Protein AF-A0A2P5KDI6-F1 (afdb_monomer)

Nearest PDB structures (foldseek):
  3jbk-assembly1_M  TM=5.017E-01  e=1.021E-01  Homo sapiens
  3jbi-assembly1_V  TM=5.327E-01  e=4.000E-01  Gallus gallus
  5l0d-assembly2_D  TM=4.634E-01  e=2.017E+00  Homo sapiens
  1qkr-assembly1_A  TM=4.163E-01  e=2.732E+00  Gallus gallus
  8to0-assembly1_GY  TM=3.160E-01  e=5.545E+00  Mus musculus

Solvent-accessible surface area (backbone atoms only — not comparable to full-atom values): 10548 Å² total; per-residue (Å²): 140,80,90,84,81,90,80,84,84,80,81,80,83,80,82,74,82,83,72,64,62,64,59,55,54,44,52,70,42,13,35,62,53,52,50,53,52,48,53,54,53,47,49,51,40,50,59,49,48,79,68,49,58,87,91,39,47,67,61,48,46,51,38,52,52,52,41,46,53,52,50,53,52,50,54,49,47,36,65,73,49,48,46,59,50,43,60,74,67,44,66,69,69,58,34,4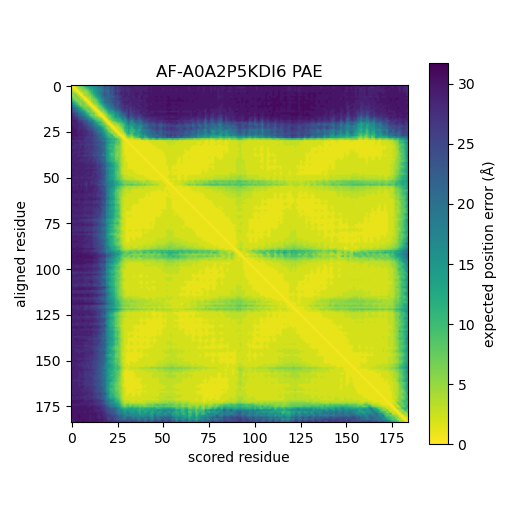9,52,50,59,48,48,55,53,50,48,52,53,48,52,53,45,43,53,55,50,76,72,55,50,67,90,45,94,57,42,70,58,47,52,49,52,40,48,54,53,50,51,51,52,53,49,49,37,67,71,45,41,51,55,46,43,61,73,61,63,58,66,38,51,64,47,9,52,54,46,54,53,50,50,53,56,48,52,56,48,55,56,48,59,54,65,76,72,110

Sequence (184 aa):
MTTTATHQKSTRSSTMPSHDVGAAHAAEQDAIALLEADHRAVQRLFDTFDKTSDDDPDAKATLVTRACDELAMHTIIEEEILYPAAHRALSGQPQKEVDQAYVEHFLVKTLMEKLRGSRPGDDGFDAAFKVLAENVQHHVSEEESVLFPALRKAGVDLAELGARIAQRKAQLQAKVSKDVGDRT

Radius of gyration: 24.87 Å; Cα contacts (8 Å, |Δi|>4): 125; chains: 1; bounding box: 74×76×50 Å

pLDDT: mean 86.52, std 20.21, range [37.41, 98.75]

Organism: NCBI:txid417203

Foldseek 3Di:
DDDDDDDDDDDDDDDDDPDCPPVVVLVCLFQVVVLVVLLVVLLVLLVVLVVDDLVCQVSNLVSLVVSLLSLVLSLCLCVVFVLVLLCVQDDDPLNVLSVVLVVLSVVLNVLSVVLVVDGRVPPCNVVSSVVSSVSSVVNVCCCVPRNVVSCVVSVPPRSVSSVVSVVSSVVSVVVVVVVVVVVD

InterPro domains:
  IPR012312 Hemerythrin-like [PF01814] (31-151)

Secondary structure (DSSP, 8-state):
--------------------HHHHHHHHTSHHHHHHHHHHHHHHHHHHHTTS-TT-HHHHHHHHHHHHHHHHHHHHHIIIIIHHHHHHH--SHHHHHHHHHHHHHHHHHHHHHHHHT--TTSTTHHHHHHHHHHHHHHHHHHIIIIIHHHHHHTT--HHHHHHHHHHHHHHHHHHHHHHHHT--

Mean predicted aligned error: 9.19 Å

Structure (mmCIF, N/CA/C/O backbone):
data_AF-A0A2P5KDI6-F1
#
_entry.id   AF-A0A2P5KDI6-F1
#
loop_
_atom_site.group_PDB
_atom_site.id
_atom_site.type_symbol
_atom_site.label_atom_id
_atom_site.label_alt_id
_atom_site.label_comp_id
_atom_site.label_asym_id
_atom_site.label_entity_id
_atom_site.label_seq_id
_atom_site.pdbx_PDB_ins_code
_atom_site.Cartn_x
_atom_site.Cartn_y
_atom_site.Cartn_z
_atom_site.occupancy
_atom_site.B_iso_or_equiv
_atom_site.auth_seq_id
_atom_site.auth_comp_id
_atom_site.auth_asym_id
_atom_site.auth_atom_id
_atom_site.pdbx_PDB_model_num
ATOM 1 N N . MET A 1 1 ? -54.412 -66.263 25.798 1.00 45.25 1 MET A N 1
ATOM 2 C CA . MET A 1 1 ? -53.450 -66.280 24.674 1.00 45.25 1 MET A CA 1
ATOM 3 C C . MET A 1 1 ? -54.085 -65.401 23.605 1.00 45.25 1 MET A C 1
ATOM 5 O O . MET A 1 1 ? -55.205 -65.698 23.242 1.00 45.25 1 MET A O 1
ATOM 9 N N . THR A 1 2 ? -53.583 -64.244 23.191 1.00 38.59 2 THR A N 1
ATOM 10 C CA . THR A 1 2 ? -52.199 -63.778 23.103 1.00 38.59 2 THR A CA 1
ATOM 11 C C . THR A 1 2 ? -52.240 -62.248 23.007 1.00 38.59 2 THR A C 1
ATOM 13 O O . THR A 1 2 ? -53.072 -61.687 22.302 1.00 38.59 2 THR A O 1
ATOM 16 N N . THR A 1 3 ? -51.359 -61.588 23.749 1.00 39.69 3 THR A N 1
ATOM 17 C CA . THR A 1 3 ? -51.052 -60.156 23.699 1.00 39.69 3 THR A CA 1
ATOM 18 C C . THR A 1 3 ? -50.507 -59.777 22.321 1.00 39.69 3 THR A C 1
ATOM 20 O O . THR A 1 3 ? -49.652 -60.495 21.803 1.00 39.69 3 THR A O 1
ATOM 23 N N . THR A 1 4 ? -50.890 -58.638 21.736 1.00 39.75 4 THR A N 1
ATOM 24 C CA . THR A 1 4 ? -50.024 -57.979 20.740 1.00 39.75 4 THR A CA 1
ATOM 25 C C . THR A 1 4 ? -50.164 -56.465 20.818 1.00 39.75 4 THR A C 1
ATOM 27 O O . THR A 1 4 ? -51.260 -55.915 20.869 1.00 39.75 4 THR A O 1
ATOM 30 N N . ALA A 1 5 ? -49.003 -55.830 20.927 1.00 42.69 5 ALA A N 1
ATOM 31 C CA . ALA A 1 5 ? -48.783 -54.468 21.357 1.00 42.69 5 ALA A CA 1
ATOM 32 C C . ALA A 1 5 ? -48.878 -53.450 20.215 1.00 42.69 5 ALA A C 1
ATOM 34 O O . ALA A 1 5 ? -48.422 -53.682 19.096 1.00 42.69 5 ALA A O 1
ATOM 35 N N . THR A 1 6 ? -49.386 -52.277 20.576 1.00 41.22 6 THR A N 1
ATOM 36 C CA . THR A 1 6 ? -49.261 -50.994 19.884 1.00 41.22 6 THR A CA 1
ATOM 37 C C . THR A 1 6 ? -47.800 -50.681 19.543 1.00 41.22 6 THR A C 1
ATOM 39 O O . THR A 1 6 ? -46.933 -50.751 20.412 1.00 41.22 6 THR A O 1
ATOM 42 N N . HIS A 1 7 ? -47.522 -50.277 18.302 1.00 40.91 7 HIS A N 1
ATOM 43 C CA . HIS A 1 7 ? -46.280 -49.596 17.925 1.00 40.91 7 HIS A CA 1
ATOM 44 C C . HIS A 1 7 ? -46.621 -48.263 17.260 1.00 40.91 7 HIS A C 1
ATOM 46 O O . HIS A 1 7 ? -47.075 -48.206 16.119 1.00 40.91 7 HIS A O 1
ATOM 52 N N . GLN A 1 8 ? -46.400 -47.183 18.005 1.00 43.28 8 GLN A N 1
ATOM 53 C CA . GLN A 1 8 ? -46.454 -45.809 17.526 1.00 43.28 8 GLN A CA 1
ATOM 54 C C . GLN A 1 8 ? -45.066 -45.456 16.976 1.00 43.28 8 GLN A C 1
ATOM 56 O O . GLN A 1 8 ? -44.079 -45.436 17.711 1.00 43.28 8 GLN A O 1
ATOM 61 N N . LYS A 1 9 ? -44.966 -45.232 15.663 1.00 37.41 9 LYS A N 1
ATOM 62 C CA . LYS A 1 9 ? -43.708 -44.868 15.004 1.00 37.41 9 LYS A CA 1
ATOM 63 C C . LYS A 1 9 ? -43.491 -43.360 15.166 1.00 37.41 9 LYS A C 1
ATOM 65 O O . LYS A 1 9 ? -44.120 -42.561 14.483 1.00 37.41 9 LYS A O 1
ATOM 70 N N . SER A 1 10 ? -42.630 -42.992 16.111 1.00 37.94 10 SER A N 1
ATOM 71 C CA . SER A 1 10 ? -42.174 -41.619 16.341 1.00 37.94 10 SER A CA 1
ATOM 72 C C . SER A 1 10 ? -41.248 -41.180 15.203 1.00 37.94 10 SER A C 1
ATOM 74 O O . SER A 1 10 ? -40.180 -41.758 14.995 1.00 37.94 10 SER A O 1
ATOM 76 N N . THR A 1 11 ? -41.668 -40.179 14.432 1.00 39.97 11 THR A N 1
ATOM 77 C CA . THR A 1 11 ? -40.837 -39.510 13.428 1.00 39.97 11 THR A CA 1
ATOM 78 C C . THR A 1 11 ? -39.953 -38.481 14.129 1.00 39.97 11 THR A C 1
ATOM 80 O O . THR A 1 11 ? -40.435 -37.439 14.572 1.00 39.97 11 THR A O 1
ATOM 83 N N . ARG A 1 12 ? -38.652 -38.769 14.241 1.00 42.09 12 ARG A N 1
ATOM 84 C CA . ARG A 1 12 ? -37.648 -37.785 14.665 1.00 42.09 12 ARG A CA 1
ATOM 85 C C . ARG A 1 12 ? -37.435 -36.773 13.539 1.00 42.09 12 ARG A C 1
ATOM 87 O O . ARG A 1 12 ? -36.981 -37.144 12.461 1.00 42.09 12 ARG A O 1
ATOM 94 N N . SER A 1 13 ? -37.766 -35.513 13.809 1.00 40.81 13 SER A N 1
ATOM 95 C CA . SER A 1 13 ? -37.376 -34.374 12.979 1.00 40.81 13 SER A CA 1
ATOM 96 C C . SER A 1 13 ? -35.862 -34.178 13.095 1.00 40.81 13 SER A C 1
ATOM 98 O O . SER A 1 13 ? -35.343 -34.019 14.199 1.00 40.81 13 SER A O 1
ATOM 100 N N . SER A 1 14 ? -35.153 -34.254 11.970 1.00 38.88 14 SER A N 1
ATOM 101 C CA . SER A 1 14 ? -33.723 -33.963 11.877 1.00 38.88 14 SER A CA 1
ATOM 102 C C . SER A 1 14 ? -33.550 -32.471 11.613 1.00 38.88 14 SER A C 1
ATOM 104 O O . SER A 1 14 ? -33.697 -32.021 10.479 1.00 38.88 14 SER A O 1
ATOM 106 N N . THR A 1 15 ? -33.237 -31.708 12.657 1.00 42.91 15 THR A N 1
ATOM 107 C CA . THR A 1 15 ? -32.766 -30.325 12.539 1.00 42.91 15 THR A CA 1
ATOM 108 C C . THR A 1 15 ? -31.380 -30.328 11.890 1.00 42.91 15 THR A C 1
ATOM 110 O O . THR A 1 15 ? -30.430 -30.851 12.468 1.00 42.91 15 THR A O 1
ATOM 113 N N . MET A 1 16 ? -31.267 -29.765 10.686 1.00 51.47 16 MET A N 1
ATOM 114 C CA . MET A 1 16 ? -29.977 -29.403 10.086 1.00 51.47 16 MET A CA 1
ATOM 115 C C . MET A 1 16 ? -29.379 -28.211 10.853 1.00 51.47 16 MET A C 1
ATOM 117 O O . MET A 1 16 ? -30.139 -27.324 11.250 1.00 51.47 16 MET A O 1
ATOM 121 N N . PRO A 1 17 ? -28.052 -28.141 11.059 1.00 45.72 17 PRO A N 1
ATOM 122 C CA . PRO A 1 17 ? -27.431 -26.953 11.617 1.00 45.72 17 PRO A CA 1
ATOM 123 C C . PRO A 1 17 ? -27.464 -25.841 10.563 1.00 45.72 17 PRO A C 1
ATOM 125 O O . PRO A 1 17 ? -26.951 -26.001 9.455 1.00 45.72 17 PRO A O 1
ATOM 128 N N . SER A 1 18 ? -28.080 -24.713 10.908 1.00 46.38 18 SER A N 1
ATOM 129 C CA . SER A 1 18 ? -27.970 -23.474 10.144 1.00 46.38 18 SER A CA 1
ATOM 130 C C . SER A 1 18 ? -26.526 -22.991 10.243 1.00 46.38 18 SER A C 1
ATOM 132 O O . SER A 1 18 ? -26.144 -22.376 11.236 1.00 46.38 18 SER A O 1
ATOM 134 N N . HIS A 1 19 ? -25.703 -23.324 9.250 1.00 45.16 19 HIS A N 1
ATOM 135 C CA . HIS A 1 19 ? -24.399 -22.695 9.116 1.00 45.16 19 HIS A CA 1
ATOM 136 C C . HIS A 1 19 ? -24.601 -21.213 8.813 1.00 45.16 19 HIS A C 1
ATOM 138 O O . HIS A 1 19 ? -25.363 -20.828 7.928 1.00 45.16 19 HIS A O 1
ATOM 144 N N . ASP A 1 20 ? -23.927 -20.414 9.621 1.00 53.53 20 ASP A N 1
ATOM 145 C CA . ASP A 1 20 ? -23.876 -18.967 9.627 1.00 53.53 20 ASP A CA 1
ATOM 146 C C . ASP A 1 20 ? -23.244 -18.423 8.336 1.00 53.53 20 ASP A C 1
ATOM 148 O O . ASP A 1 20 ? -22.064 -18.086 8.272 1.00 53.53 20 ASP A O 1
ATOM 152 N N . VAL A 1 21 ? -24.033 -18.384 7.263 1.00 49.66 21 VAL A N 1
ATOM 153 C CA . VAL A 1 21 ? -23.626 -17.758 5.994 1.00 49.66 21 VAL A CA 1
ATOM 154 C C . VAL A 1 21 ? -23.446 -16.240 6.176 1.00 49.66 21 VAL A C 1
ATOM 156 O O . VAL A 1 21 ? -22.719 -15.608 5.416 1.00 49.66 21 VAL A O 1
ATOM 159 N N . GLY A 1 22 ? -24.070 -15.654 7.207 1.00 43.28 22 GLY A N 1
ATOM 160 C CA . GLY A 1 22 ? -24.012 -14.226 7.517 1.00 43.28 22 GLY A CA 1
ATOM 161 C C . GLY A 1 22 ? -22.655 -13.778 8.058 1.00 43.28 22 GLY A C 1
ATOM 162 O O . GLY A 1 22 ? -22.101 -12.806 7.553 1.00 43.28 22 GLY A O 1
ATOM 163 N N . ALA A 1 23 ? -22.081 -14.495 9.028 1.00 50.28 23 ALA A N 1
ATOM 164 C CA . ALA A 1 23 ? -20.765 -14.149 9.567 1.00 50.28 23 ALA A CA 1
ATOM 165 C C . ALA A 1 23 ? -19.618 -14.459 8.600 1.00 50.28 23 ALA A C 1
ATOM 167 O O . ALA A 1 23 ? -18.635 -13.724 8.583 1.00 50.28 23 ALA A O 1
ATOM 168 N N . ALA A 1 24 ? -19.742 -15.498 7.766 1.00 48.12 24 ALA A N 1
ATOM 169 C CA . ALA A 1 24 ? -18.733 -15.812 6.754 1.00 48.12 24 ALA A CA 1
ATOM 170 C C . ALA A 1 24 ? -18.640 -14.713 5.677 1.00 48.12 24 ALA A C 1
ATOM 172 O O . ALA A 1 24 ? -17.542 -14.267 5.353 1.00 48.12 24 ALA A O 1
ATOM 173 N N . HIS A 1 25 ? -19.782 -14.205 5.193 1.00 51.09 25 HIS A N 1
ATOM 174 C CA . HIS A 1 25 ? -19.796 -13.070 4.263 1.00 51.09 25 HIS A CA 1
ATOM 175 C C . HIS A 1 25 ? -19.382 -11.749 4.923 1.00 51.09 25 HIS A C 1
ATOM 177 O O . HIS A 1 25 ? -18.754 -10.919 4.272 1.00 51.09 25 HIS A O 1
ATOM 183 N N . ALA A 1 26 ? -19.707 -11.551 6.205 1.00 51.62 26 ALA A N 1
ATOM 184 C CA . ALA A 1 26 ? -19.256 -10.381 6.955 1.00 51.62 26 ALA A CA 1
ATOM 185 C C . ALA A 1 26 ? -17.734 -10.387 7.178 1.00 51.62 26 ALA A C 1
ATOM 187 O O . ALA A 1 26 ? -17.121 -9.329 7.113 1.00 51.62 26 ALA A O 1
ATOM 188 N N . ALA A 1 27 ? -17.120 -11.558 7.383 1.00 56.56 27 ALA A N 1
ATOM 189 C CA . ALA A 1 27 ? -15.669 -11.703 7.509 1.00 56.56 27 ALA A CA 1
ATOM 190 C C . ALA A 1 27 ? -14.933 -11.477 6.173 1.00 56.56 27 ALA A C 1
ATOM 192 O O . ALA A 1 27 ? -13.889 -10.837 6.160 1.00 56.56 27 ALA A O 1
ATOM 193 N N . GLU A 1 28 ? -15.493 -11.923 5.041 1.00 58.94 28 GLU A N 1
ATOM 194 C CA . GLU A 1 28 ? -14.949 -11.645 3.693 1.00 58.94 28 GLU A CA 1
ATOM 195 C C . GLU A 1 28 ? -15.056 -10.171 3.264 1.00 58.94 28 GLU A C 1
ATOM 197 O O . GLU A 1 28 ? -14.427 -9.757 2.290 1.00 58.94 28 GLU A O 1
ATOM 202 N N . GLN A 1 29 ? -15.873 -9.379 3.957 1.00 72.38 29 GLN A N 1
ATOM 203 C CA . GLN A 1 29 ? -16.097 -7.958 3.680 1.00 72.38 29 GLN A CA 1
ATOM 204 C C . GLN A 1 29 ? -15.597 -7.060 4.823 1.00 72.38 29 GLN A C 1
ATOM 206 O O . GLN A 1 29 ? -15.836 -5.851 4.785 1.00 72.38 29 GLN A O 1
ATOM 211 N N . ASP A 1 30 ? -14.932 -7.620 5.845 1.00 92.44 30 ASP A N 1
ATOM 212 C CA . ASP A 1 30 ? -14.396 -6.821 6.947 1.00 92.44 30 ASP A CA 1
ATOM 213 C C . ASP A 1 30 ? -13.199 -5.974 6.478 1.00 92.44 30 ASP A C 1
ATOM 215 O O . ASP A 1 30 ? -12.489 -6.323 5.532 1.00 92.44 30 ASP A O 1
ATOM 219 N N . ALA A 1 31 ? -13.001 -4.816 7.113 1.00 97.44 31 ALA A N 1
ATOM 220 C CA . ALA A 1 31 ? -11.965 -3.857 6.730 1.00 97.44 31 ALA A CA 1
ATOM 221 C C . ALA A 1 31 ? -10.561 -4.464 6.641 1.00 97.44 31 ALA A C 1
ATOM 223 O O . ALA A 1 31 ? -9.817 -4.136 5.722 1.00 97.44 31 ALA A O 1
ATOM 224 N N . ILE A 1 32 ? -10.209 -5.340 7.581 1.00 97.94 32 ILE A N 1
ATOM 225 C CA . ILE A 1 32 ? -8.879 -5.946 7.647 1.00 97.94 32 ILE A CA 1
ATOM 226 C C . ILE A 1 32 ? -8.716 -6.949 6.507 1.00 97.94 32 ILE A C 1
ATOM 228 O O . ILE A 1 32 ? -7.712 -6.899 5.811 1.00 97.94 32 ILE A O 1
ATOM 232 N N . ALA A 1 33 ? -9.717 -7.793 6.247 1.00 97.50 33 ALA A N 1
ATOM 233 C CA . ALA A 1 33 ? -9.671 -8.749 5.143 1.00 97.50 33 ALA A CA 1
ATOM 234 C C . ALA A 1 33 ? -9.500 -8.049 3.782 1.00 97.50 33 ALA A C 1
ATOM 236 O O . ALA A 1 33 ? -8.764 -8.528 2.916 1.00 97.50 33 ALA A O 1
ATOM 237 N N . LEU A 1 34 ? -10.146 -6.892 3.593 1.00 98.00 34 LEU A N 1
ATOM 238 C CA . LEU A 1 34 ? -9.994 -6.083 2.380 1.00 98.00 34 LEU A CA 1
ATOM 239 C C . LEU A 1 34 ? -8.578 -5.506 2.226 1.00 98.00 34 LEU A C 1
ATOM 241 O O . LEU A 1 34 ? -8.054 -5.506 1.111 1.00 98.00 34 LEU A O 1
ATOM 245 N N . LEU A 1 35 ? -7.969 -5.030 3.315 1.00 98.50 35 LEU A N 1
ATOM 246 C CA . LEU A 1 35 ? -6.618 -4.459 3.302 1.00 98.50 35 LEU A CA 1
ATOM 247 C C . LEU A 1 35 ? -5.536 -5.538 3.169 1.00 98.50 35 LEU A C 1
ATOM 249 O O . LEU A 1 35 ? -4.648 -5.408 2.333 1.00 98.50 35 LEU A O 1
ATOM 253 N N . GLU A 1 36 ? -5.671 -6.670 3.864 1.00 98.50 36 GLU A N 1
ATOM 254 C CA . GLU A 1 36 ? -4.797 -7.837 3.680 1.00 98.50 36 GLU A CA 1
ATOM 255 C C . GLU A 1 36 ? -4.838 -8.331 2.224 1.00 98.50 36 GLU A C 1
ATOM 257 O O . GLU A 1 36 ? -3.807 -8.679 1.639 1.00 98.50 36 GLU A O 1
ATOM 262 N N . ALA A 1 37 ? -6.013 -8.324 1.584 1.00 98.12 37 ALA A N 1
ATOM 263 C CA . ALA A 1 37 ? -6.127 -8.667 0.168 1.00 98.12 37 ALA A CA 1
ATOM 264 C C . ALA A 1 37 ? -5.339 -7.699 -0.737 1.00 98.12 37 ALA A C 1
ATOM 266 O O . ALA A 1 37 ? -4.723 -8.154 -1.711 1.00 98.12 37 ALA A O 1
ATOM 267 N N . ASP A 1 38 ? -5.306 -6.407 -0.399 1.00 98.44 38 ASP A N 1
ATOM 268 C CA . ASP A 1 38 ? -4.475 -5.408 -1.080 1.00 98.44 38 ASP A CA 1
ATOM 269 C C . ASP A 1 38 ? -2.987 -5.648 -0.848 1.00 98.44 38 ASP A C 1
ATOM 271 O O . ASP A 1 38 ? -2.229 -5.709 -1.821 1.00 98.44 38 ASP A O 1
ATOM 275 N N . HIS A 1 39 ? -2.576 -5.932 0.389 1.00 98.75 39 HIS A N 1
ATOM 276 C CA . HIS A 1 39 ? -1.197 -6.310 0.701 1.00 98.75 39 HIS A CA 1
ATOM 277 C C . HIS A 1 39 ? -0.743 -7.510 -0.12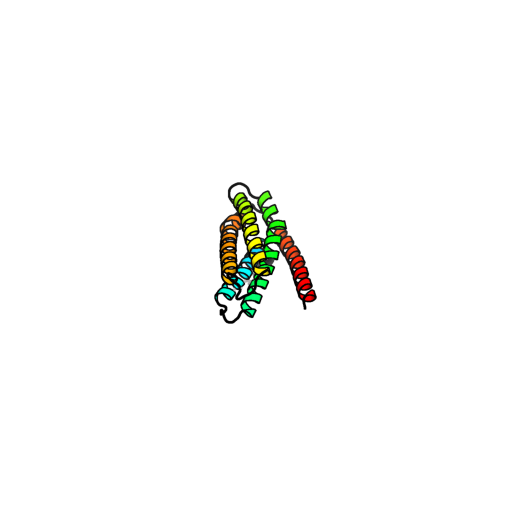9 1.00 98.75 39 HIS A C 1
ATOM 279 O O . HIS A 1 39 ? 0.347 -7.518 -0.711 1.00 98.75 39 HIS A O 1
ATOM 285 N N . ARG A 1 40 ? -1.581 -8.550 -0.235 1.00 98.62 40 ARG A N 1
ATOM 286 C CA . ARG A 1 40 ? -1.266 -9.724 -1.059 1.00 98.62 40 ARG A CA 1
ATOM 287 C C . ARG A 1 40 ? -1.230 -9.393 -2.549 1.00 98.62 40 ARG A C 1
ATOM 289 O O . ARG A 1 40 ? -0.426 -9.991 -3.263 1.00 98.62 40 ARG A O 1
ATOM 296 N N . ALA A 1 41 ? -2.076 -8.488 -3.040 1.00 98.19 41 ALA A N 1
ATOM 297 C CA . ALA A 1 41 ? -2.047 -8.058 -4.436 1.00 98.19 41 ALA A CA 1
ATOM 298 C C . ALA A 1 41 ? -0.753 -7.316 -4.778 1.00 98.19 41 ALA A C 1
ATOM 300 O O . ALA A 1 41 ? -0.100 -7.670 -5.761 1.00 98.19 41 ALA A O 1
ATOM 301 N N . VAL A 1 42 ? -0.345 -6.370 -3.935 1.00 98.44 42 VAL A N 1
ATOM 302 C CA . VAL A 1 42 ? 0.897 -5.613 -4.105 1.00 98.44 42 VAL A CA 1
ATOM 303 C C . VAL A 1 42 ? 2.125 -6.519 -3.978 1.00 98.44 42 VAL A C 1
ATOM 305 O O . VAL A 1 42 ? 2.995 -6.480 -4.847 1.00 98.44 42 VAL A O 1
ATOM 308 N N . GLN A 1 43 ? 2.163 -7.420 -2.989 1.00 98.62 43 GLN A N 1
ATOM 309 C CA . GLN A 1 43 ? 3.267 -8.377 -2.843 1.00 98.62 43 GLN A CA 1
ATOM 310 C C . GLN A 1 43 ? 3.468 -9.226 -4.105 1.00 98.62 43 GLN A C 1
ATOM 312 O O . GLN A 1 43 ? 4.597 -9.425 -4.543 1.00 98.62 43 GLN A O 1
ATOM 317 N N . ARG A 1 44 ? 2.382 -9.689 -4.741 1.00 98.69 44 ARG A N 1
ATOM 318 C CA . ARG A 1 44 ? 2.483 -10.454 -5.994 1.00 98.69 44 ARG A CA 1
ATOM 319 C C . ARG A 1 44 ? 3.102 -9.642 -7.131 1.00 98.69 44 ARG A C 1
ATOM 321 O O . ARG A 1 44 ? 3.776 -10.230 -7.973 1.00 98.69 44 ARG A O 1
ATOM 328 N N . LEU A 1 45 ? 2.879 -8.327 -7.181 1.00 98.69 45 LEU A N 1
ATOM 329 C CA . LEU A 1 45 ? 3.496 -7.460 -8.190 1.00 98.69 45 LEU A CA 1
ATOM 330 C C . LEU A 1 45 ? 5.006 -7.359 -7.965 1.00 98.69 45 LEU A C 1
ATOM 332 O O . LEU A 1 45 ? 5.758 -7.510 -8.926 1.00 98.69 45 LEU A O 1
ATOM 336 N N . PHE A 1 46 ? 5.443 -7.196 -6.713 1.00 98.56 46 PHE A N 1
ATOM 337 C CA . PHE A 1 46 ? 6.866 -7.220 -6.358 1.00 98.56 46 PHE A CA 1
ATOM 338 C C . PHE A 1 46 ? 7.514 -8.565 -6.701 1.00 98.56 46 PHE A C 1
ATOM 340 O O . PHE A 1 46 ? 8.496 -8.600 -7.438 1.00 98.56 46 PHE A O 1
ATOM 347 N N . ASP A 1 47 ? 6.903 -9.677 -6.288 1.00 98.38 47 ASP A N 1
ATOM 348 C CA . ASP A 1 47 ? 7.414 -11.022 -6.582 1.00 98.38 47 ASP A CA 1
ATOM 349 C C . ASP A 1 47 ? 7.489 -11.313 -8.088 1.00 98.38 47 ASP A C 1
ATOM 351 O O . ASP A 1 47 ? 8.313 -12.114 -8.533 1.00 98.38 47 ASP A O 1
ATOM 355 N N . THR A 1 48 ? 6.575 -10.736 -8.873 1.00 98.44 48 THR A N 1
ATOM 356 C CA . THR A 1 48 ? 6.565 -10.891 -10.332 1.00 98.44 48 THR A CA 1
ATOM 357 C C . THR A 1 48 ? 7.663 -10.047 -10.966 1.00 98.44 48 THR A C 1
ATOM 359 O O . THR A 1 48 ? 8.345 -10.530 -11.868 1.00 98.44 48 THR A O 1
ATOM 362 N N . PHE A 1 49 ? 7.887 -8.827 -10.474 1.00 98.06 49 PHE A N 1
ATOM 363 C CA . PHE A 1 49 ? 8.972 -7.966 -10.942 1.00 98.06 49 PHE A CA 1
ATOM 364 C C . PHE A 1 49 ? 10.339 -8.607 -10.704 1.00 98.06 49 PHE A C 1
ATOM 366 O O . PHE A 1 49 ? 11.122 -8.697 -11.643 1.00 98.06 49 PHE A O 1
ATOM 373 N N . ASP A 1 50 ? 10.583 -9.153 -9.510 1.00 96.38 50 ASP A N 1
ATOM 374 C CA . ASP A 1 50 ? 11.845 -9.831 -9.168 1.00 96.38 50 ASP A CA 1
ATOM 375 C C . ASP A 1 50 ? 12.150 -11.043 -10.065 1.00 96.38 50 ASP A C 1
ATOM 377 O O . ASP A 1 50 ? 13.300 -11.458 -10.204 1.00 96.38 50 ASP A O 1
ATOM 381 N N . LYS A 1 51 ? 11.117 -11.635 -10.674 1.00 97.38 51 LYS A N 1
ATOM 382 C CA . LYS A 1 51 ? 11.233 -12.767 -11.607 1.00 97.38 51 LYS A CA 1
ATOM 383 C C . LYS A 1 51 ? 11.234 -12.337 -13.074 1.00 97.38 51 LYS A C 1
ATOM 385 O O . LYS A 1 51 ? 11.413 -13.188 -13.945 1.00 97.38 51 LYS A O 1
ATOM 390 N N . THR A 1 52 ? 10.989 -11.061 -13.358 1.00 97.06 52 THR A N 1
ATOM 391 C CA . THR A 1 52 ? 10.945 -10.523 -14.719 1.00 97.06 52 THR A CA 1
ATOM 392 C C . THR A 1 52 ? 12.369 -10.314 -15.224 1.00 97.06 52 THR A C 1
ATOM 394 O O . THR A 1 52 ? 13.217 -9.787 -14.511 1.00 97.06 52 THR A O 1
ATOM 397 N N . SER A 1 53 ? 12.642 -10.752 -16.455 1.00 92.81 53 SER A N 1
ATOM 398 C CA . SER A 1 53 ? 13.966 -10.616 -17.067 1.00 92.81 53 SER A CA 1
ATOM 399 C C . SER A 1 53 ? 14.346 -9.146 -17.263 1.00 92.81 53 SER A C 1
ATOM 401 O O . SER A 1 53 ? 13.494 -8.311 -17.565 1.00 92.81 53 SER A O 1
ATOM 403 N N . ASP A 1 54 ? 15.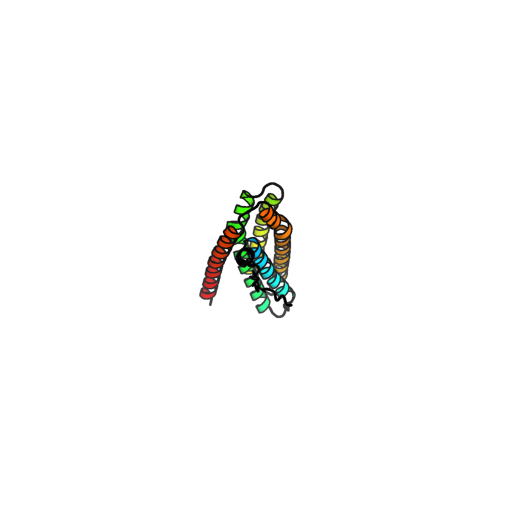639 -8.840 -17.155 1.00 89.94 54 ASP A N 1
ATOM 404 C CA . ASP A 1 54 ? 16.178 -7.515 -17.480 1.00 89.94 54 ASP A CA 1
ATOM 405 C C . ASP A 1 54 ? 15.974 -7.138 -18.958 1.00 89.94 54 ASP A C 1
ATOM 407 O O . ASP A 1 54 ? 15.890 -5.952 -19.272 1.00 89.94 54 ASP A O 1
ATOM 411 N N . ASP A 1 55 ? 15.803 -8.128 -19.840 1.00 92.69 55 ASP A N 1
ATOM 412 C CA . ASP A 1 55 ? 15.546 -7.934 -21.272 1.00 92.69 55 ASP A CA 1
ATOM 413 C C . ASP A 1 55 ? 14.055 -7.685 -21.600 1.00 92.69 55 ASP A C 1
ATOM 415 O O . ASP A 1 55 ? 13.689 -7.608 -22.774 1.00 92.69 55 ASP A O 1
ATOM 419 N N . ASP A 1 56 ? 13.186 -7.546 -20.588 1.00 96.12 56 ASP A N 1
ATOM 420 C CA . ASP A 1 56 ? 11.755 -7.236 -20.745 1.00 96.12 56 ASP A CA 1
ATOM 421 C C . ASP A 1 56 ? 11.364 -5.923 -20.024 1.00 96.12 56 ASP A C 1
ATOM 423 O O . ASP A 1 56 ? 10.704 -5.925 -18.973 1.00 96.12 56 ASP A O 1
ATOM 427 N N . PRO A 1 57 ? 11.792 -4.761 -20.559 1.00 95.31 57 PRO A N 1
ATOM 428 C CA . PRO A 1 57 ? 11.497 -3.463 -19.960 1.00 95.31 57 PRO A CA 1
ATOM 429 C C . PRO A 1 57 ? 9.994 -3.143 -19.950 1.00 95.31 57 PRO A C 1
ATOM 431 O O . PRO A 1 57 ? 9.515 -2.511 -19.010 1.00 95.31 57 PRO A O 1
ATOM 434 N N . ASP A 1 58 ? 9.224 -3.602 -20.937 1.00 96.50 58 ASP A N 1
ATOM 435 C CA . ASP A 1 58 ? 7.787 -3.315 -21.023 1.00 96.50 58 ASP A CA 1
ATOM 436 C C . ASP A 1 58 ? 6.999 -4.025 -19.910 1.00 96.50 58 ASP A C 1
ATOM 438 O O . ASP A 1 58 ? 6.118 -3.420 -19.278 1.00 96.50 58 ASP A O 1
ATOM 442 N N . ALA A 1 59 ? 7.349 -5.279 -19.596 1.00 96.81 59 ALA A N 1
ATOM 443 C CA . ALA A 1 59 ? 6.781 -5.984 -18.450 1.00 96.81 59 ALA A CA 1
ATOM 444 C C . ALA A 1 59 ? 7.126 -5.279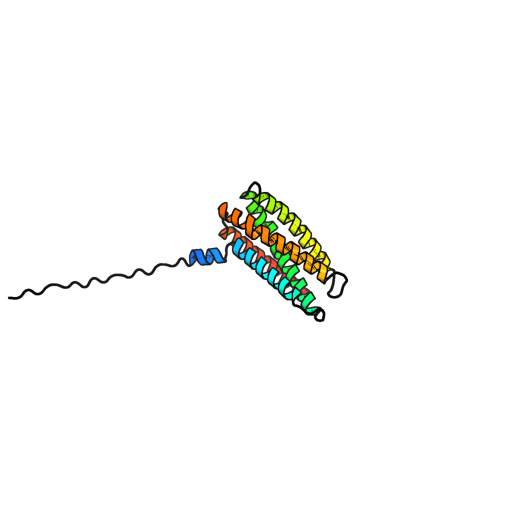 -17.129 1.00 96.81 59 ALA A C 1
ATOM 446 O O . ALA A 1 59 ? 6.234 -5.046 -16.305 1.00 96.81 59 ALA A O 1
ATOM 447 N N . LYS A 1 60 ? 8.387 -4.856 -16.947 1.00 97.44 60 LYS A N 1
ATOM 448 C CA . LYS A 1 60 ? 8.814 -4.089 -15.763 1.00 97.44 60 LYS A CA 1
ATOM 449 C C . LYS A 1 60 ? 8.041 -2.777 -15.622 1.00 97.44 60 LYS A C 1
ATOM 451 O O . LYS A 1 60 ? 7.498 -2.508 -14.551 1.00 97.44 60 LYS A O 1
ATOM 456 N N . ALA A 1 61 ? 7.915 -1.989 -16.692 1.00 97.25 61 ALA A N 1
ATOM 457 C CA . ALA A 1 61 ? 7.145 -0.741 -16.679 1.00 97.25 61 ALA A CA 1
ATOM 458 C C . ALA A 1 61 ? 5.677 -0.968 -16.283 1.00 97.25 61 ALA A C 1
ATOM 460 O O . ALA A 1 61 ? 5.117 -0.207 -15.486 1.00 97.25 61 ALA A O 1
ATOM 461 N N . THR A 1 62 ? 5.065 -2.034 -16.807 1.00 97.31 62 THR A N 1
ATOM 462 C CA . THR A 1 62 ? 3.676 -2.408 -16.507 1.00 97.31 62 THR A CA 1
ATOM 463 C C . THR A 1 62 ? 3.499 -2.759 -15.030 1.00 97.31 62 THR A C 1
ATOM 465 O O . THR A 1 62 ? 2.569 -2.269 -14.384 1.00 97.31 62 THR A O 1
ATOM 468 N N . LEU A 1 63 ? 4.408 -3.562 -14.470 1.00 98.31 63 LEU A N 1
ATOM 469 C CA . LEU A 1 63 ? 4.380 -3.965 -13.062 1.00 98.31 63 LEU A CA 1
ATOM 470 C C . LEU A 1 63 ? 4.575 -2.775 -12.120 1.00 98.31 63 LEU A C 1
ATOM 472 O O . LE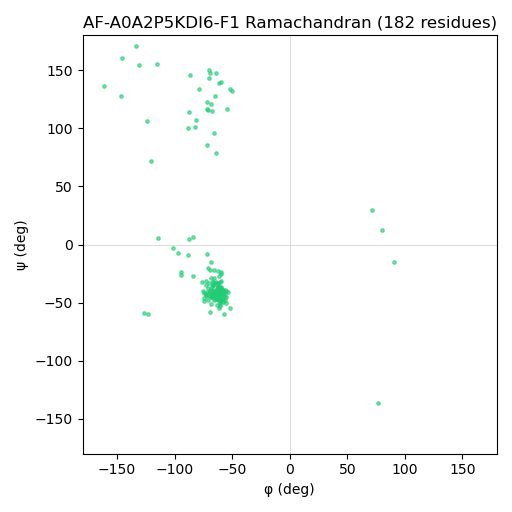U A 1 63 ? 3.808 -2.629 -11.169 1.00 98.31 63 LEU A O 1
ATOM 476 N N . VAL A 1 64 ? 5.541 -1.897 -12.408 1.00 98.19 64 VAL A N 1
ATOM 477 C CA . VAL A 1 64 ? 5.794 -0.691 -11.603 1.00 98.19 64 VAL A CA 1
ATOM 478 C C . VAL A 1 64 ? 4.592 0.245 -11.625 1.00 98.19 64 VAL A C 1
ATOM 480 O O . VAL A 1 64 ? 4.151 0.698 -10.567 1.00 98.19 64 VAL A O 1
ATOM 483 N N . THR A 1 65 ? 4.025 0.497 -12.809 1.00 97.69 65 THR A N 1
ATOM 484 C CA . THR A 1 65 ? 2.821 1.328 -12.958 1.00 97.69 65 THR A CA 1
ATOM 485 C C . THR A 1 65 ? 1.670 0.745 -12.146 1.00 97.69 65 THR A C 1
ATOM 487 O O . THR A 1 65 ? 1.075 1.448 -11.329 1.00 97.69 65 THR A O 1
ATOM 490 N N . ARG A 1 66 ? 1.409 -0.563 -12.288 1.00 97.81 66 ARG A N 1
ATOM 491 C CA . ARG A 1 66 ? 0.340 -1.228 -11.541 1.00 97.81 66 ARG A CA 1
ATOM 492 C C . ARG A 1 66 ? 0.564 -1.152 -10.032 1.00 97.81 66 ARG A C 1
ATOM 494 O O . ARG A 1 66 ? -0.376 -0.834 -9.312 1.00 97.81 66 ARG A O 1
ATOM 501 N N . ALA A 1 67 ? 1.780 -1.407 -9.556 1.00 98.31 67 ALA A N 1
ATOM 502 C CA . ALA A 1 67 ? 2.101 -1.341 -8.132 1.00 98.31 67 ALA A CA 1
ATOM 503 C C . ALA A 1 67 ? 1.904 0.074 -7.573 1.00 98.31 67 ALA A C 1
ATOM 505 O O . ALA A 1 67 ? 1.302 0.239 -6.517 1.00 98.31 67 ALA A O 1
ATOM 506 N N . CYS A 1 68 ? 2.338 1.101 -8.309 1.00 98.19 68 CYS A N 1
ATOM 507 C CA . CYS A 1 68 ? 2.135 2.499 -7.936 1.00 98.19 68 CYS A CA 1
ATOM 508 C C . CYS A 1 68 ? 0.649 2.887 -7.867 1.00 98.19 68 CYS A C 1
ATOM 510 O O . CYS A 1 68 ? 0.263 3.686 -7.014 1.00 98.19 68 CYS A O 1
ATOM 512 N N . ASP A 1 69 ? -0.194 2.356 -8.750 1.00 97.12 69 ASP A N 1
ATOM 513 C CA . ASP A 1 69 ? -1.631 2.640 -8.720 1.00 97.12 69 ASP A CA 1
ATOM 514 C C . ASP A 1 69 ? -2.325 1.943 -7.544 1.00 97.12 69 ASP A C 1
ATOM 516 O O . ASP A 1 69 ? -3.110 2.578 -6.838 1.00 97.12 69 ASP A O 1
ATOM 520 N N . GLU A 1 70 ? -1.997 0.676 -7.280 1.00 97.88 70 GLU A N 1
ATOM 521 C CA . GLU A 1 70 ? -2.536 -0.066 -6.130 1.00 97.88 70 GLU A CA 1
ATOM 522 C C . GLU A 1 70 ? -2.116 0.579 -4.803 1.00 97.88 70 GLU A C 1
ATOM 524 O O . GLU A 1 70 ? -2.970 0.870 -3.968 1.00 97.88 70 GLU A O 1
ATOM 529 N N . LEU A 1 71 ? -0.828 0.907 -4.642 1.00 98.50 71 LEU A N 1
ATOM 530 C CA . LEU A 1 71 ? -0.308 1.593 -3.454 1.00 98.50 71 LEU A CA 1
ATOM 531 C C . LEU A 1 71 ? -0.928 2.982 -3.266 1.00 98.50 71 LEU A C 1
ATOM 533 O O . LEU A 1 71 ? -1.236 3.377 -2.143 1.00 98.50 71 LEU A O 1
ATOM 537 N N . ALA A 1 72 ? -1.157 3.731 -4.350 1.00 98.19 72 ALA A N 1
ATOM 538 C CA . ALA A 1 72 ? -1.823 5.028 -4.253 1.00 98.19 72 ALA A CA 1
ATOM 539 C C . ALA A 1 72 ? -3.246 4.886 -3.701 1.00 98.19 72 ALA A C 1
ATOM 541 O O . ALA A 1 72 ? -3.645 5.652 -2.829 1.00 98.19 72 ALA A O 1
ATOM 542 N N . MET A 1 73 ? -4.016 3.911 -4.191 1.00 98.19 73 MET A N 1
ATOM 543 C CA . MET A 1 73 ? -5.377 3.686 -3.701 1.00 98.19 73 MET A CA 1
ATOM 544 C C . MET A 1 73 ? -5.387 3.190 -2.255 1.00 98.19 73 MET A C 1
ATOM 546 O O . MET A 1 73 ? -6.167 3.692 -1.450 1.00 98.19 73 MET A O 1
ATOM 550 N N . HIS A 1 74 ? -4.517 2.235 -1.942 1.00 98.62 74 HIS A N 1
ATOM 551 C CA . HIS A 1 74 ? -4.395 1.617 -0.629 1.00 98.62 74 HIS A CA 1
ATOM 552 C C . HIS A 1 74 ? -4.037 2.642 0.457 1.00 98.62 74 HIS A C 1
ATOM 554 O O . HIS A 1 74 ? -4.815 2.848 1.386 1.00 98.62 74 HIS A O 1
ATOM 560 N N . THR A 1 75 ? -2.972 3.420 0.241 1.00 98.50 75 THR A N 1
ATOM 561 C CA . THR A 1 75 ? -2.552 4.454 1.201 1.00 98.50 75 THR A CA 1
ATOM 562 C C . THR A 1 75 ? -3.615 5.542 1.399 1.00 98.50 75 THR A C 1
ATOM 564 O O . THR A 1 75 ? -3.805 6.018 2.514 1.00 98.50 75 THR A O 1
ATOM 567 N N . ILE A 1 76 ? -4.369 5.923 0.357 1.00 98.56 76 ILE A N 1
ATOM 568 C CA . ILE A 1 76 ? -5.505 6.857 0.499 1.00 98.56 76 ILE A CA 1
ATOM 569 C C . ILE A 1 76 ? -6.593 6.264 1.400 1.00 98.56 76 ILE A C 1
ATOM 571 O O . ILE A 1 76 ? -7.146 6.966 2.245 1.00 98.56 76 ILE A O 1
ATOM 575 N N . ILE A 1 77 ? -6.935 4.990 1.201 1.00 98.69 77 ILE A N 1
ATOM 576 C CA . ILE A 1 77 ? -7.977 4.308 1.975 1.00 98.69 77 ILE A CA 1
ATOM 577 C C . ILE A 1 77 ? -7.600 4.275 3.455 1.00 98.69 77 ILE A C 1
ATOM 579 O O . ILE A 1 77 ? -8.430 4.601 4.306 1.00 98.69 77 ILE A O 1
ATOM 583 N N . GLU A 1 78 ? -6.362 3.920 3.772 1.00 98.56 78 GLU A N 1
ATOM 584 C CA . GLU A 1 78 ? -5.908 3.834 5.156 1.00 98.56 78 GLU A CA 1
ATOM 585 C C . GLU A 1 78 ? -5.892 5.199 5.830 1.00 98.56 78 GLU A C 1
ATOM 587 O O . GLU A 1 78 ? -6.485 5.371 6.896 1.00 98.56 78 GLU A O 1
ATOM 592 N N . GLU A 1 79 ? -5.325 6.203 5.164 1.0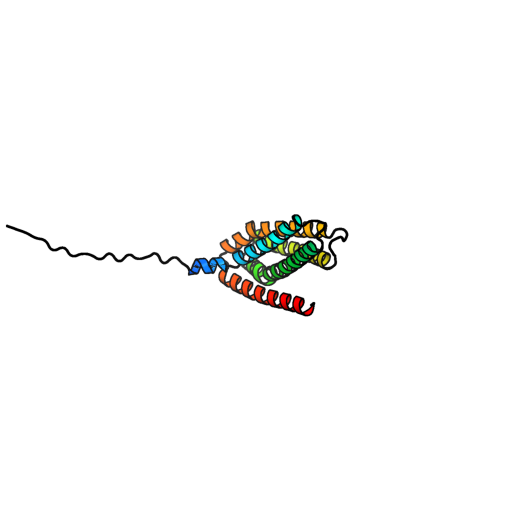0 98.62 79 GLU A N 1
ATOM 593 C CA . GLU A 1 79 ? -5.209 7.555 5.705 1.00 98.62 79 GLU A CA 1
ATOM 594 C C . GLU A 1 79 ? -6.564 8.252 5.886 1.00 98.62 79 GLU A C 1
ATOM 596 O O . GLU A 1 79 ? -6.742 9.009 6.844 1.00 98.62 79 GLU A O 1
ATOM 601 N N . GLU A 1 80 ? -7.532 8.007 4.997 1.00 98.44 80 GLU A N 1
ATOM 602 C CA . GLU A 1 80 ? -8.869 8.609 5.076 1.00 98.44 80 GLU A CA 1
ATOM 603 C C . GLU A 1 80 ? -9.825 7.841 6.005 1.00 98.44 80 GLU A C 1
ATOM 605 O O . GLU A 1 80 ? -10.785 8.424 6.527 1.00 98.44 80 GLU A O 1
ATOM 610 N N . ILE A 1 81 ? -9.623 6.530 6.188 1.00 98.44 81 ILE A N 1
ATOM 611 C CA . ILE A 1 81 ? -10.626 5.646 6.802 1.00 98.44 81 ILE A CA 1
ATOM 612 C C . ILE A 1 81 ? -10.059 4.850 7.977 1.00 98.44 81 ILE A C 1
ATOM 614 O O . ILE A 1 81 ? -10.597 4.980 9.085 1.00 98.44 81 ILE A O 1
ATOM 618 N N . LEU A 1 82 ? -9.013 4.048 7.759 1.00 98.31 82 LEU A N 1
ATOM 619 C CA . LEU A 1 82 ? -8.472 3.140 8.774 1.00 98.31 82 LEU A CA 1
ATOM 620 C C . LEU A 1 82 ? -7.783 3.902 9.912 1.00 98.31 82 LEU A C 1
ATOM 622 O O . LEU A 1 82 ? -8.201 3.780 11.063 1.00 98.31 82 LEU A O 1
ATOM 626 N N . TYR A 1 83 ? -6.775 4.717 9.610 1.00 98.06 83 TYR A N 1
ATOM 627 C CA . TYR A 1 83 ? -5.962 5.417 10.607 1.00 98.06 83 TYR A CA 1
ATOM 628 C C . TYR A 1 83 ? -6.779 6.365 11.491 1.00 98.06 83 TYR A C 1
ATOM 630 O O . TYR A 1 83 ? -6.625 6.317 12.715 1.00 98.06 83 TYR A O 1
ATOM 638 N N . PRO A 1 84 ? -7.755 7.139 10.970 1.00 97.56 84 PRO A N 1
ATOM 639 C CA . PRO A 1 84 ? -8.652 7.900 11.833 1.00 97.56 84 PRO A CA 1
ATOM 640 C C . PRO A 1 84 ? -9.482 7.017 12.773 1.00 97.56 84 PRO A C 1
ATOM 642 O O . PRO A 1 84 ? -9.774 7.426 13.897 1.00 97.56 84 PRO A O 1
ATOM 645 N N . ALA A 1 85 ? -9.909 5.827 12.332 1.00 96.88 85 ALA A N 1
ATOM 646 C CA . ALA A 1 85 ? -10.611 4.881 13.200 1.00 96.88 85 ALA A CA 1
ATOM 647 C C . ALA A 1 85 ? -9.672 4.294 14.264 1.00 96.88 85 ALA A C 1
ATOM 649 O O . ALA A 1 85 ? -10.053 4.238 15.434 1.00 96.88 85 ALA A O 1
ATOM 650 N N . ALA A 1 86 ? -8.438 3.960 13.886 1.00 96.88 86 ALA A N 1
ATOM 651 C CA . ALA A 1 86 ? -7.406 3.480 14.792 1.00 96.88 86 ALA A CA 1
ATOM 652 C C . ALA A 1 86 ? -7.063 4.504 15.879 1.00 96.88 86 ALA A C 1
ATOM 654 O O . ALA A 1 86 ? -7.111 4.168 17.058 1.00 96.88 86 ALA A O 1
ATOM 655 N N . HIS A 1 87 ? -6.839 5.770 15.523 1.00 94.75 87 HIS A N 1
ATOM 656 C CA . HIS A 1 87 ? -6.581 6.836 16.497 1.00 94.75 87 HIS A CA 1
ATOM 657 C C . HIS A 1 87 ? -7.722 7.046 17.499 1.00 94.75 87 HIS A C 1
ATOM 659 O O . HIS A 1 87 ? -7.474 7.444 18.634 1.00 94.75 87 HIS A O 1
ATOM 665 N N . ARG A 1 88 ? -8.978 6.800 17.100 1.00 95.25 88 ARG A N 1
ATOM 666 C CA . ARG A 1 88 ? -10.124 6.890 18.020 1.00 95.25 88 ARG A CA 1
ATOM 667 C C . ARG A 1 88 ? -10.226 5.687 18.954 1.00 95.25 88 ARG A C 1
ATOM 669 O O . ARG A 1 88 ? -10.725 5.836 20.065 1.00 95.25 88 ARG A O 1
ATOM 676 N N . ALA A 1 89 ? -9.816 4.511 18.488 1.00 94.38 89 ALA A N 1
ATOM 677 C CA . ALA A 1 89 ? -10.007 3.250 19.197 1.00 94.38 89 ALA A CA 1
ATOM 678 C C . ALA A 1 89 ? -8.801 2.833 20.052 1.00 94.38 89 ALA A C 1
ATOM 680 O O . ALA A 1 89 ? -8.960 2.089 21.020 1.00 94.38 89 ALA A O 1
ATOM 681 N N . LEU A 1 90 ? -7.598 3.279 19.69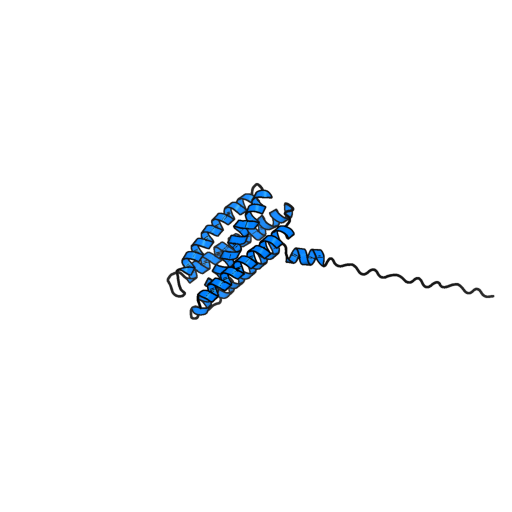2 1.00 93.69 90 LEU A N 1
ATOM 682 C CA . LEU A 1 90 ? -6.338 2.798 20.248 1.00 93.69 90 LEU A CA 1
ATOM 683 C C . LEU A 1 90 ? -5.602 3.894 21.019 1.00 93.69 90 LEU A C 1
ATOM 685 O O . LEU A 1 90 ? -5.763 5.085 20.774 1.00 93.69 90 LEU A O 1
ATOM 689 N N . SER A 1 91 ? -4.763 3.466 21.960 1.00 85.94 91 SER A N 1
ATOM 690 C CA . SER A 1 91 ? -3.846 4.330 22.705 1.00 85.94 91 SER A CA 1
ATOM 691 C C . SER A 1 91 ? -2.543 3.590 23.012 1.00 85.94 91 SER A C 1
ATOM 693 O O . SER A 1 91 ? -2.497 2.358 22.983 1.00 85.94 91 SER A O 1
ATOM 695 N N . GLY A 1 92 ? -1.471 4.324 23.317 1.00 85.88 92 GLY A N 1
ATOM 696 C CA . GLY A 1 92 ? -0.178 3.728 23.668 1.00 85.88 92 GLY A CA 1
ATOM 697 C C . GLY A 1 92 ? 0.580 3.197 22.449 1.00 85.88 92 GLY A C 1
ATOM 698 O O . GLY A 1 92 ? 0.664 3.886 21.440 1.00 85.88 92 GLY A O 1
ATOM 699 N N . GLN A 1 93 ? 1.169 2.000 22.547 1.00 80.56 93 GLN A N 1
ATOM 700 C CA . GLN A 1 93 ? 2.023 1.462 21.478 1.00 80.56 93 GLN A CA 1
ATOM 701 C C . GLN A 1 93 ? 1.287 1.290 20.135 1.00 80.56 93 GLN A C 1
ATOM 703 O O . GLN A 1 93 ? 1.785 1.840 19.163 1.00 80.56 93 GLN A O 1
ATOM 708 N N . PRO A 1 94 ? 0.087 0.673 20.053 1.00 82.25 94 PRO A N 1
ATOM 709 C CA . PRO A 1 94 ? -0.625 0.539 18.776 1.00 82.25 94 PRO A CA 1
ATOM 710 C C . PRO A 1 94 ? -0.968 1.873 18.102 1.00 82.25 94 PRO A C 1
ATOM 712 O O . PRO A 1 94 ? -1.113 1.929 16.891 1.00 82.25 94 PRO A O 1
ATOM 715 N N . GLN A 1 95 ? -1.097 2.957 18.875 1.00 84.69 95 GLN A N 1
ATOM 716 C CA . GLN A 1 95 ? -1.293 4.293 18.312 1.00 84.69 95 GLN A CA 1
ATOM 717 C C . GLN A 1 95 ? -0.008 4.829 17.662 1.00 84.69 95 GLN A C 1
ATOM 719 O O . GLN A 1 95 ? -0.094 5.504 16.644 1.00 84.69 95 GLN A O 1
ATOM 724 N N . LYS A 1 96 ? 1.169 4.516 18.219 1.00 90.25 96 LYS A N 1
ATOM 725 C CA . LYS A 1 96 ? 2.454 4.899 17.616 1.00 90.25 96 LYS A CA 1
ATOM 726 C C . LYS A 1 96 ? 2.706 4.184 16.292 1.00 90.25 96 LYS A C 1
ATOM 728 O O . LYS A 1 96 ? 3.312 4.791 15.422 1.00 90.25 96 LYS A O 1
ATOM 733 N N . GLU A 1 97 ? 2.217 2.952 16.137 1.00 91.31 97 GLU A N 1
ATOM 734 C CA . GLU A 1 97 ? 2.282 2.237 14.852 1.00 91.31 97 GLU A CA 1
ATOM 735 C C . GLU A 1 97 ? 1.539 3.014 13.756 1.00 91.31 97 GLU A C 1
ATOM 737 O O . GLU A 1 97 ? 2.012 3.106 12.634 1.00 91.31 97 GLU A O 1
ATOM 742 N N . VAL A 1 98 ? 0.417 3.668 14.090 1.00 94.94 98 VAL A N 1
ATOM 743 C CA . VAL A 1 98 ? -0.303 4.534 13.139 1.00 94.94 98 VAL A CA 1
ATOM 744 C C . VAL A 1 98 ?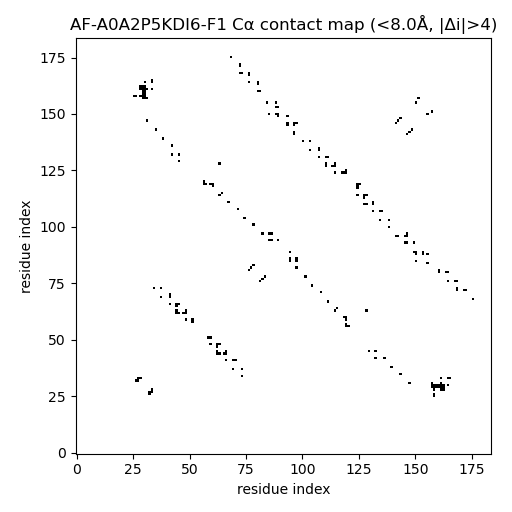 0.530 5.765 12.764 1.00 94.94 98 VAL A C 1
ATOM 746 O O . VAL A 1 98 ? 0.599 6.137 11.595 1.00 94.94 98 VAL A O 1
ATOM 749 N N . ASP A 1 99 ? 1.192 6.400 13.738 1.00 94.38 99 ASP A N 1
ATOM 750 C CA . ASP A 1 99 ? 2.071 7.548 13.470 1.00 94.38 99 ASP A CA 1
ATOM 751 C C . ASP A 1 99 ? 3.274 7.146 12.593 1.00 94.38 99 ASP A C 1
ATOM 753 O O . ASP A 1 99 ? 3.658 7.890 11.688 1.00 94.38 99 ASP A O 1
ATOM 757 N N . GLN A 1 100 ? 3.856 5.967 12.843 1.00 95.62 100 GLN A N 1
ATOM 758 C CA . GLN A 1 100 ? 4.928 5.391 12.029 1.00 95.62 100 GLN A CA 1
ATOM 759 C C . GLN A 1 100 ? 4.446 5.099 10.604 1.00 95.62 100 GLN A C 1
ATOM 761 O O . GLN A 1 100 ? 5.084 5.546 9.650 1.00 95.62 100 GLN A O 1
ATOM 766 N N . ALA A 1 101 ? 3.280 4.470 10.457 1.00 97.12 101 ALA A N 1
ATOM 767 C CA . ALA A 1 101 ? 2.670 4.169 9.170 1.00 97.12 101 ALA A CA 1
ATOM 768 C C . ALA A 1 101 ? 2.479 5.416 8.285 1.00 97.12 101 ALA A C 1
ATOM 770 O O . ALA A 1 101 ? 2.780 5.384 7.093 1.00 97.12 101 ALA A O 1
ATOM 771 N N . TYR A 1 102 ? 2.078 6.563 8.851 1.00 97.81 102 TYR A N 1
ATOM 772 C CA . TYR A 1 102 ? 2.014 7.824 8.094 1.00 97.81 102 TYR A CA 1
ATOM 773 C C . TYR A 1 102 ? 3.382 8.264 7.539 1.00 97.81 102 TYR A C 1
ATOM 775 O O . TYR A 1 102 ? 3.463 8.803 6.429 1.00 97.81 102 TYR A O 1
ATOM 783 N N . VAL A 1 103 ? 4.465 8.060 8.294 1.00 98.12 103 VAL A N 1
ATOM 784 C CA . VAL A 1 103 ? 5.831 8.390 7.849 1.00 98.12 103 VAL A CA 1
ATOM 785 C C . VAL A 1 103 ? 6.300 7.414 6.769 1.00 98.12 103 VAL A C 1
ATOM 787 O O . VAL A 1 103 ? 6.892 7.833 5.772 1.00 98.12 103 VAL A O 1
ATOM 790 N N . GLU A 1 104 ? 5.996 6.129 6.921 1.00 98.12 104 GLU A N 1
ATOM 791 C CA . GLU A 1 104 ? 6.287 5.106 5.914 1.00 98.12 104 GLU A CA 1
ATOM 792 C C . GLU A 1 104 ? 5.528 5.371 4.613 1.00 98.12 104 GLU A C 1
ATOM 794 O O . GLU A 1 104 ? 6.127 5.353 3.537 1.00 98.12 104 GLU A O 1
ATOM 799 N N . HIS A 1 105 ? 4.249 5.745 4.691 1.00 98.56 105 HIS A N 1
ATOM 800 C CA . HIS A 1 105 ? 3.456 6.164 3.536 1.00 98.56 105 HIS A CA 1
ATOM 801 C C . HIS A 1 105 ? 4.072 7.354 2.805 1.00 98.56 105 HIS A C 1
ATOM 803 O O . HIS A 1 105 ? 4.085 7.386 1.573 1.00 98.56 105 HIS A O 1
ATOM 809 N N . PHE A 1 106 ? 4.602 8.339 3.535 1.00 98.38 106 PHE A N 1
ATOM 810 C CA . PHE A 1 106 ? 5.306 9.463 2.922 1.00 98.38 106 PHE A CA 1
ATOM 811 C C . PHE A 1 106 ? 6.531 8.995 2.120 1.00 98.38 106 PHE A C 1
ATOM 813 O O . PHE A 1 106 ? 6.740 9.442 0.985 1.00 98.38 106 PHE A O 1
ATOM 820 N N . LEU A 1 107 ? 7.315 8.061 2.664 1.00 98.06 107 LEU A N 1
ATOM 821 C CA . LEU A 1 107 ? 8.467 7.489 1.967 1.00 98.06 107 LEU A CA 1
ATOM 822 C C . LEU A 1 107 ? 8.045 6.657 0.744 1.00 98.06 107 LEU A C 1
ATOM 824 O O . LEU A 1 107 ? 8.603 6.837 -0.341 1.00 98.06 107 LEU A O 1
ATOM 828 N N . VAL A 1 108 ? 7.016 5.817 0.885 1.00 98.56 108 VAL A N 1
ATOM 829 C CA . VAL A 1 108 ? 6.406 5.039 -0.206 1.00 98.56 108 VAL A CA 1
ATOM 830 C C . VAL A 1 108 ? 5.959 5.960 -1.344 1.00 98.56 108 VAL A C 1
ATOM 832 O O . VAL A 1 108 ? 6.364 5.766 -2.491 1.00 98.56 108 VAL A O 1
ATOM 835 N N . LYS A 1 109 ? 5.211 7.026 -1.038 1.00 98.56 109 LYS A N 1
ATOM 836 C CA . LYS A 1 109 ? 4.751 8.016 -2.027 1.00 98.56 109 LYS A CA 1
ATOM 837 C C . LYS A 1 109 ? 5.917 8.735 -2.710 1.00 98.56 109 LYS A C 1
ATOM 839 O O . LYS A 1 109 ? 5.889 8.905 -3.927 1.00 98.56 109 LYS A O 1
ATOM 844 N N . THR A 1 110 ? 6.970 9.075 -1.966 1.00 98.44 110 THR A N 1
ATOM 845 C CA . THR A 1 110 ? 8.190 9.691 -2.520 1.00 98.44 110 THR A CA 1
ATOM 846 C C . THR A 1 110 ? 8.882 8.768 -3.532 1.00 98.44 110 THR A C 1
ATOM 848 O O . THR A 1 110 ? 9.286 9.199 -4.615 1.00 98.44 110 THR A O 1
ATOM 851 N N . LEU A 1 111 ? 8.996 7.474 -3.220 1.00 98.31 111 LEU A N 1
ATOM 852 C CA . LEU A 1 111 ? 9.573 6.482 -4.134 1.00 98.31 111 LEU A CA 1
ATOM 853 C C . LEU A 1 111 ? 8.691 6.265 -5.369 1.00 98.31 111 LEU A C 1
ATOM 855 O O . LEU A 1 111 ? 9.210 6.175 -6.482 1.00 98.31 111 LEU A O 1
ATOM 859 N N . MET A 1 112 ? 7.368 6.249 -5.198 1.00 98.31 112 MET A N 1
ATOM 860 C CA . MET A 1 112 ? 6.418 6.166 -6.310 1.00 98.31 112 MET A CA 1
ATOM 861 C C . MET A 1 112 ? 6.529 7.366 -7.259 1.00 98.31 112 MET A C 1
ATOM 863 O O . MET A 1 112 ? 6.456 7.192 -8.473 1.00 98.31 112 MET A O 1
ATOM 867 N N . GLU A 1 113 ? 6.728 8.582 -6.742 1.00 97.69 113 GLU A N 1
ATOM 868 C CA . GLU A 1 113 ? 6.971 9.769 -7.571 1.00 97.69 113 GLU A CA 1
ATOM 869 C C . GLU A 1 113 ? 8.268 9.645 -8.376 1.00 97.69 113 GLU A C 1
ATOM 871 O O . GLU A 1 113 ? 8.260 9.888 -9.586 1.00 97.69 113 GLU A O 1
ATOM 876 N N . LYS A 1 114 ? 9.360 9.191 -7.743 1.00 97.00 114 LYS A N 1
ATOM 877 C CA . LYS A 1 114 ? 10.618 8.898 -8.448 1.00 97.00 114 LYS A CA 1
ATOM 878 C C . LYS A 1 114 ? 10.398 7.888 -9.575 1.00 97.00 114 LYS A C 1
ATOM 880 O O . LYS A 1 114 ? 10.850 8.131 -10.691 1.00 97.00 114 LYS A O 1
ATOM 885 N N . LEU A 1 115 ? 9.700 6.789 -9.290 1.00 97.81 115 LEU A N 1
ATOM 886 C CA . LEU A 1 115 ? 9.442 5.716 -10.251 1.00 97.81 115 LEU A CA 1
ATOM 887 C C . LEU A 1 115 ? 8.592 6.198 -11.430 1.00 97.81 115 LEU A C 1
ATOM 889 O O . LEU A 1 115 ? 8.964 5.953 -12.574 1.00 97.81 115 LEU A O 1
ATOM 893 N N . ARG A 1 116 ? 7.521 6.962 -11.173 1.00 95.38 116 ARG A N 1
ATOM 894 C CA . ARG A 1 116 ? 6.673 7.571 -12.218 1.00 95.38 116 ARG A CA 1
ATOM 895 C C . ARG A 1 116 ? 7.432 8.551 -13.115 1.00 95.38 116 ARG A C 1
ATOM 897 O O . ARG A 1 116 ? 7.044 8.748 -14.263 1.00 95.38 116 ARG A O 1
ATOM 904 N N . GLY A 1 117 ? 8.492 9.170 -12.597 1.00 94.81 117 GLY A N 1
ATOM 905 C CA . GLY A 1 117 ? 9.384 10.060 -13.342 1.00 94.81 117 GLY A CA 1
ATOM 906 C C . GLY A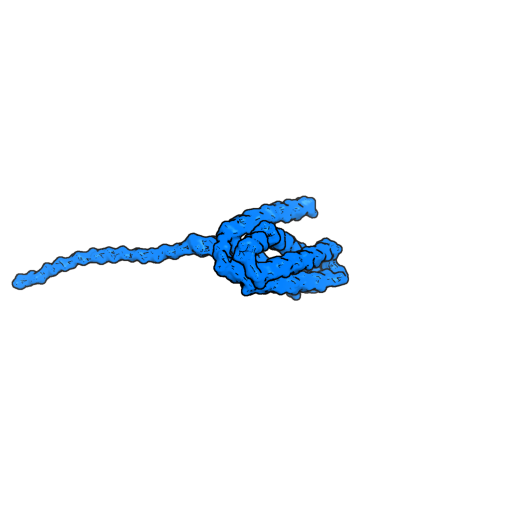 1 117 ? 10.548 9.363 -14.056 1.00 94.81 117 GLY A C 1
ATOM 907 O O . GLY A 1 117 ? 11.394 10.058 -14.615 1.00 94.81 117 GLY A O 1
ATOM 908 N N . SER A 1 118 ? 10.613 8.029 -14.036 1.00 95.69 118 SER A N 1
ATOM 909 C CA . SER A 1 118 ? 11.721 7.235 -14.586 1.00 95.69 118 SER A CA 1
ATOM 910 C C . SER A 1 118 ? 11.219 6.068 -15.440 1.00 95.69 118 SER A C 1
ATOM 912 O O . SER A 1 118 ? 10.019 5.796 -15.496 1.00 95.69 118 SER A O 1
ATOM 914 N N . ARG A 1 119 ? 12.130 5.397 -16.146 1.00 95.75 119 ARG A N 1
ATOM 915 C CA . ARG A 1 119 ? 11.830 4.292 -17.065 1.00 95.75 119 ARG A CA 1
ATOM 916 C C . ARG A 1 119 ? 12.739 3.091 -16.792 1.00 95.75 119 ARG A C 1
ATOM 918 O O . ARG A 1 119 ? 13.856 3.276 -16.309 1.00 95.75 119 ARG A O 1
ATOM 925 N N . PRO A 1 120 ? 12.308 1.869 -17.141 1.00 95.12 120 PRO A N 1
ATOM 926 C CA . PRO A 1 120 ? 13.198 0.715 -17.149 1.00 95.12 120 PRO A CA 1
ATOM 927 C C . PRO A 1 120 ? 14.468 1.003 -17.958 1.00 95.12 120 PRO A C 1
ATOM 929 O O . PRO A 1 120 ? 14.396 1.555 -19.057 1.00 95.12 120 PRO A O 1
ATOM 932 N N . GLY A 1 121 ? 15.622 0.639 -17.399 1.00 91.44 121 GLY A N 1
ATOM 933 C CA . GLY A 1 121 ? 16.940 0.937 -17.965 1.00 91.44 121 GLY A CA 1
ATOM 934 C C . GLY A 1 121 ? 17.564 2.256 -17.494 1.00 91.44 121 GLY A C 1
ATOM 935 O O . GLY A 1 121 ? 18.772 2.418 -17.652 1.00 91.44 121 GLY A O 1
ATOM 936 N N . ASP A 1 122 ? 16.798 3.165 -16.877 1.00 96.19 122 ASP A N 1
ATOM 937 C CA . ASP A 1 122 ? 17.370 4.336 -16.204 1.00 96.19 122 ASP A CA 1
ATOM 938 C C . ASP A 1 122 ? 18.147 3.915 -14.946 1.00 96.19 122 ASP A C 1
ATOM 940 O O . ASP A 1 122 ? 17.760 2.986 -14.223 1.00 96.19 122 ASP A O 1
ATOM 944 N N . ASP A 1 123 ? 19.210 4.659 -14.628 1.00 93.81 123 ASP A N 1
ATOM 945 C CA . ASP A 1 123 ? 20.016 4.426 -13.431 1.00 93.81 123 ASP A CA 1
ATOM 946 C C . ASP A 1 123 ? 19.147 4.429 -12.161 1.00 93.81 123 ASP A C 1
ATOM 948 O O . ASP A 1 123 ? 18.547 5.433 -11.754 1.00 93.81 123 ASP A O 1
ATOM 952 N N . GLY A 1 124 ? 19.109 3.272 -11.501 1.00 95.06 124 GLY A N 1
ATOM 953 C CA . GLY A 1 124 ? 18.411 3.085 -10.236 1.00 95.06 124 GLY A CA 1
ATOM 954 C C . GLY A 1 124 ? 16.896 2.889 -10.336 1.00 95.06 124 GLY A C 1
ATOM 955 O O . GLY A 1 124 ? 16.254 2.950 -9.290 1.00 95.06 124 GLY A O 1
ATOM 956 N N . PHE A 1 125 ? 16.319 2.639 -11.520 1.00 97.62 125 PHE A N 1
ATOM 957 C CA . PHE A 1 125 ? 14.898 2.274 -11.663 1.00 97.62 125 PHE A CA 1
ATOM 958 C C . PHE A 1 125 ? 14.554 1.022 -10.837 1.00 97.62 125 PHE A C 1
ATOM 960 O O . PHE A 1 125 ? 13.771 1.088 -9.888 1.00 97.62 125 PHE A O 1
ATOM 967 N N . ASP A 1 126 ? 15.226 -0.093 -11.124 1.00 97.56 126 ASP A N 1
ATOM 968 C CA . ASP A 1 126 ? 15.042 -1.366 -10.418 1.00 97.56 126 ASP A CA 1
ATOM 969 C C . ASP A 1 126 ? 15.378 -1.251 -8.929 1.00 97.56 126 ASP A C 1
ATOM 971 O O . ASP A 1 126 ? 14.660 -1.767 -8.075 1.00 97.56 126 ASP A O 1
ATOM 975 N N . ALA A 1 127 ? 16.446 -0.518 -8.600 1.00 97.69 127 ALA A N 1
ATOM 976 C CA . ALA A 1 127 ? 16.843 -0.291 -7.215 1.00 97.69 127 ALA A CA 1
ATOM 977 C C . ALA A 1 127 ? 15.768 0.484 -6.438 1.00 97.69 127 ALA A C 1
ATOM 979 O O . ALA A 1 127 ? 15.455 0.127 -5.305 1.00 97.69 127 ALA A O 1
ATOM 980 N N . ALA A 1 128 ? 15.169 1.516 -7.041 1.00 98.19 128 ALA A N 1
ATOM 981 C CA . ALA A 1 128 ? 14.082 2.264 -6.421 1.00 98.19 128 ALA A CA 1
ATOM 982 C C . ALA A 1 128 ? 12.838 1.389 -6.217 1.00 98.19 128 ALA A C 1
ATOM 984 O O . ALA A 1 128 ? 12.206 1.483 -5.166 1.00 98.19 128 ALA A O 1
ATOM 985 N N . PHE A 1 129 ? 12.513 0.515 -7.174 1.00 98.50 129 PHE A N 1
ATOM 986 C CA . PHE A 1 129 ? 11.382 -0.402 -7.035 1.00 98.50 129 PHE A CA 1
ATOM 987 C C . PHE A 1 129 ? 11.617 -1.462 -5.955 1.00 98.50 129 PHE A C 1
ATOM 989 O O . PHE A 1 129 ? 10.717 -1.758 -5.173 1.00 98.50 129 PHE A O 1
ATOM 996 N N . LYS A 1 130 ? 12.847 -1.964 -5.838 1.00 98.25 130 LYS A N 1
ATOM 997 C CA . LYS A 1 130 ? 13.235 -2.866 -4.754 1.00 98.25 130 LYS A CA 1
ATOM 998 C C . LYS A 1 130 ? 13.135 -2.200 -3.379 1.00 98.25 130 LYS A C 1
ATOM 1000 O O . LYS A 1 130 ? 12.544 -2.770 -2.470 1.00 98.25 130 LYS A O 1
ATOM 1005 N N . VAL A 1 131 ? 13.653 -0.978 -3.230 1.00 98.50 131 VAL A N 1
ATOM 1006 C CA . VAL A 1 131 ? 13.547 -0.227 -1.965 1.00 98.50 131 VAL A CA 1
ATOM 1007 C C . VAL A 1 131 ? 12.083 0.075 -1.630 1.00 98.50 131 VAL A C 1
ATOM 1009 O O . VAL A 1 131 ? 11.693 -0.007 -0.467 1.00 98.50 131 VAL A O 1
ATOM 1012 N N . LEU A 1 132 ? 11.249 0.380 -2.630 1.00 98.75 132 LEU A N 1
ATOM 1013 C CA . LEU A 1 132 ? 9.803 0.505 -2.442 1.00 98.75 132 LEU A CA 1
ATOM 1014 C C . LEU A 1 132 ? 9.207 -0.796 -1.884 1.00 98.75 132 LEU A C 1
ATOM 1016 O O . LEU A 1 132 ? 8.479 -0.743 -0.896 1.00 98.75 132 LEU A O 1
ATOM 1020 N N . ALA A 1 133 ? 9.544 -1.947 -2.472 1.00 98.75 133 ALA A N 1
ATOM 1021 C CA . ALA A 1 133 ? 9.062 -3.249 -2.019 1.00 98.75 133 ALA A CA 1
ATOM 1022 C C . ALA A 1 133 ? 9.466 -3.557 -0.569 1.00 98.75 133 ALA A C 1
ATOM 1024 O O . ALA A 1 133 ? 8.628 -3.994 0.213 1.00 98.75 133 ALA A O 1
ATOM 1025 N N . GLU A 1 134 ? 10.716 -3.281 -0.190 1.00 98.56 134 GLU A N 1
ATOM 1026 C CA . GLU A 1 134 ? 11.220 -3.485 1.175 1.00 98.56 134 GLU A CA 1
ATOM 1027 C C . GLU A 1 134 ? 10.473 -2.617 2.204 1.00 98.56 134 GLU A C 1
ATOM 1029 O O . GLU A 1 134 ? 10.076 -3.116 3.258 1.00 98.56 134 GLU A O 1
ATOM 1034 N N . ASN A 1 135 ? 10.222 -1.340 1.888 1.00 98.44 135 ASN A N 1
ATOM 1035 C CA . ASN A 1 135 ? 9.462 -0.444 2.769 1.00 98.44 135 ASN A CA 1
ATOM 1036 C C . ASN A 1 135 ? 8.006 -0.898 2.923 1.00 98.44 135 ASN A C 1
ATOM 1038 O O . ASN A 1 135 ? 7.491 -0.937 4.036 1.00 98.44 135 ASN A O 1
ATOM 1042 N N . VAL A 1 136 ? 7.357 -1.295 1.824 1.00 98.69 136 VAL A N 1
ATOM 1043 C CA . VAL A 1 136 ? 5.978 -1.804 1.869 1.00 98.69 136 VAL A CA 1
ATOM 1044 C C . VAL A 1 136 ? 5.901 -3.116 2.652 1.00 98.69 136 VAL A C 1
ATOM 1046 O O . VAL A 1 136 ? 4.975 -3.304 3.429 1.00 98.69 136 VAL A O 1
ATOM 1049 N N . GLN A 1 137 ? 6.868 -4.023 2.500 1.00 98.50 137 GLN A N 1
ATOM 1050 C CA . GLN A 1 137 ? 6.899 -5.277 3.262 1.00 98.50 137 GLN A CA 1
ATOM 1051 C C . GLN A 1 137 ? 7.040 -5.045 4.768 1.00 98.50 137 GLN A C 1
ATOM 1053 O O . GLN A 1 137 ? 6.397 -5.745 5.552 1.00 98.50 137 GLN A O 1
ATOM 1058 N N . HIS A 1 138 ? 7.866 -4.075 5.171 1.00 97.75 138 HIS A N 1
ATOM 1059 C CA . HIS A 1 138 ? 8.001 -3.699 6.575 1.00 97.75 138 HIS A CA 1
ATOM 1060 C C . HIS A 1 138 ? 6.685 -3.149 7.131 1.00 97.75 138 HIS A C 1
ATOM 1062 O O . HIS A 1 138 ? 6.171 -3.707 8.099 1.00 97.75 138 HIS A O 1
ATOM 1068 N N . HIS A 1 139 ? 6.112 -2.162 6.443 1.00 97.88 139 HIS A N 1
ATOM 1069 C CA . HIS A 1 139 ? 4.833 -1.545 6.777 1.00 97.88 139 HIS A CA 1
ATOM 1070 C C . HIS A 1 139 ? 3.718 -2.589 6.972 1.00 97.88 139 HIS A C 1
ATOM 1072 O O . HIS A 1 139 ? 3.128 -2.715 8.045 1.00 97.88 139 HIS A O 1
ATOM 1078 N N . VAL A 1 140 ? 3.517 -3.443 5.964 1.00 98.50 140 VAL A N 1
ATOM 1079 C CA . VAL A 1 140 ? 2.527 -4.530 5.979 1.00 98.50 140 VAL A CA 1
ATOM 1080 C C . VAL A 1 140 ? 2.730 -5.475 7.165 1.00 98.50 140 VAL A C 1
ATOM 1082 O O . VAL A 1 140 ? 1.763 -5.939 7.771 1.00 98.50 140 VAL A O 1
ATOM 1085 N N . SER A 1 141 ? 3.984 -5.785 7.507 1.00 97.94 141 SER A N 1
ATOM 1086 C CA . SER A 1 141 ? 4.288 -6.652 8.645 1.00 97.94 141 SER A CA 1
ATOM 1087 C C . SER A 1 141 ? 3.873 -6.016 9.970 1.00 97.94 141 SER A C 1
ATOM 1089 O O . SER A 1 141 ? 3.371 -6.725 10.844 1.00 97.94 141 SER A O 1
ATOM 1091 N N . GLU A 1 142 ? 4.104 -4.721 10.164 1.00 97.00 142 GLU A N 1
ATOM 1092 C CA . GLU A 1 142 ? 3.711 -4.019 11.391 1.00 97.00 142 GLU A CA 1
ATOM 1093 C C . GLU A 1 142 ? 2.191 -3.916 11.508 1.00 97.00 142 GLU A C 1
ATOM 1095 O O . GLU A 1 142 ? 1.622 -4.215 12.564 1.00 97.00 142 GLU A O 1
ATOM 1100 N N . GLU A 1 143 ? 1.513 -3.608 10.406 1.00 97.81 143 GLU A N 1
ATOM 1101 C CA . GLU A 1 143 ? 0.060 -3.540 10.392 1.00 97.81 143 GLU A CA 1
ATOM 1102 C C . GLU A 1 143 ? -0.597 -4.880 10.732 1.00 97.81 143 GLU A C 1
ATOM 1104 O O . GLU A 1 143 ? -1.387 -4.971 11.678 1.00 97.81 143 GLU A O 1
ATOM 1109 N N . GLU A 1 144 ? -0.241 -5.942 10.005 1.00 98.25 144 GLU A N 1
ATOM 1110 C CA . GLU A 1 144 ? -0.870 -7.256 10.159 1.00 98.25 144 GLU A CA 1
ATOM 1111 C C . GLU A 1 144 ? -0.527 -7.912 11.507 1.00 98.25 144 GLU A C 1
ATOM 1113 O O . GLU A 1 144 ? -1.332 -8.675 12.051 1.00 98.25 144 GLU A O 1
ATOM 1118 N N . SER A 1 145 ? 0.642 -7.610 12.087 1.00 97.31 145 SER A N 1
ATOM 1119 C CA . SER A 1 145 ? 1.076 -8.216 13.355 1.00 97.31 145 SER A CA 1
ATOM 1120 C C . SER A 1 145 ? 0.742 -7.396 14.603 1.00 97.31 145 SER A C 1
ATOM 1122 O O . SER A 1 145 ? 0.621 -7.977 15.688 1.00 97.31 145 SER A O 1
ATOM 1124 N N . VAL A 1 146 ? 0.555 -6.078 14.479 1.00 95.88 146 VAL A N 1
ATOM 1125 C CA . VAL A 1 146 ? 0.331 -5.182 15.623 1.00 95.88 146 VAL A CA 1
ATOM 1126 C C . VAL A 1 146 ? -0.980 -4.416 15.496 1.00 95.88 146 VAL A C 1
ATOM 1128 O O . VAL A 1 146 ? -1.850 -4.553 16.365 1.00 95.88 146 VAL A O 1
ATOM 1131 N N . LEU A 1 147 ? -1.147 -3.625 14.433 1.00 97.06 147 LEU A N 1
ATOM 1132 C CA . LEU A 1 147 ? -2.276 -2.701 14.307 1.00 97.06 147 LEU A CA 1
ATOM 1133 C C . LEU A 1 147 ? -3.610 -3.438 14.130 1.00 97.06 147 LEU A C 1
ATOM 1135 O O . LEU A 1 147 ? -4.558 -3.203 14.885 1.00 97.06 147 LEU A O 1
ATOM 1139 N N . PHE A 1 148 ? -3.691 -4.369 13.181 1.00 97.88 148 PHE A N 1
ATOM 1140 C CA . PHE A 1 148 ? -4.914 -5.105 12.857 1.00 97.88 148 PHE A CA 1
ATOM 1141 C C . PHE A 1 148 ? -5.410 -5.959 14.039 1.00 97.88 148 PHE A C 1
ATOM 1143 O O . PHE A 1 148 ? -6.591 -5.847 14.402 1.00 97.88 148 PHE A O 1
ATOM 1150 N N . PRO A 1 149 ? -4.558 -6.738 14.743 1.00 97.38 149 PRO A N 1
ATOM 1151 C CA . PRO A 1 149 ? -4.967 -7.422 15.968 1.00 97.38 149 PRO A CA 1
ATOM 1152 C C . PRO A 1 149 ? -5.444 -6.462 17.064 1.00 97.38 149 PRO A C 1
ATOM 1154 O O . PRO A 1 149 ? -6.407 -6.768 17.776 1.00 97.38 149 PRO A O 1
ATOM 1157 N N . ALA A 1 150 ? -4.809 -5.292 17.202 1.00 97.06 150 ALA A N 1
ATOM 1158 C CA . ALA A 1 150 ? -5.219 -4.289 18.178 1.00 97.06 150 ALA A CA 1
ATOM 1159 C C . ALA A 1 150 ? -6.611 -3.717 17.862 1.00 97.06 150 ALA A C 1
ATOM 1161 O O . ALA A 1 150 ? -7.432 -3.609 18.774 1.00 97.06 150 ALA A O 1
ATOM 1162 N N . LEU A 1 151 ? -6.916 -3.433 16.591 1.00 96.81 151 LEU A N 1
ATOM 1163 C CA . LEU A 1 151 ? -8.244 -2.986 16.149 1.00 96.81 151 LEU A CA 1
ATOM 1164 C C . LEU A 1 151 ? -9.328 -4.033 16.426 1.00 96.81 151 LEU A C 1
ATOM 1166 O O . LEU A 1 151 ? -10.383 -3.694 16.969 1.00 96.81 151 LEU A O 1
ATOM 1170 N N . ARG A 1 152 ? -9.050 -5.313 16.132 1.00 95.88 152 ARG A N 1
ATOM 1171 C CA . ARG A 1 152 ? -9.959 -6.424 16.470 1.00 95.88 152 ARG A CA 1
ATOM 1172 C C . ARG A 1 152 ? -10.217 -6.483 17.974 1.00 95.88 152 ARG A C 1
ATOM 1174 O O . ARG A 1 152 ? -11.366 -6.560 18.404 1.00 95.88 152 ARG A O 1
ATOM 1181 N N . LYS A 1 153 ? -9.161 -6.399 18.788 1.00 96.38 153 LYS A N 1
ATOM 1182 C CA . LYS A 1 153 ? -9.260 -6.443 20.256 1.00 96.38 153 LYS A CA 1
ATOM 1183 C C . LYS A 1 153 ? -10.003 -5.240 20.841 1.00 96.38 153 LYS A C 1
ATOM 1185 O O . LYS A 1 153 ? -10.693 -5.392 21.846 1.00 96.38 153 LYS A O 1
ATOM 1190 N N . ALA A 1 154 ? -9.865 -4.066 20.231 1.00 95.56 154 ALA A N 1
ATOM 1191 C CA . ALA A 1 154 ? -10.564 -2.852 20.637 1.00 95.56 154 ALA A CA 1
ATOM 1192 C C . ALA A 1 154 ? -12.067 -2.875 20.299 1.00 95.56 154 ALA A C 1
ATOM 1194 O O . ALA A 1 154 ? -12.797 -1.993 20.747 1.00 95.56 154 ALA A O 1
ATOM 1195 N N . GLY A 1 155 ? -12.541 -3.876 19.546 1.00 94.00 155 GLY A N 1
ATOM 1196 C CA . GLY A 1 155 ? -13.955 -4.017 19.199 1.00 94.00 155 GLY A CA 1
ATOM 1197 C C . GLY A 1 155 ? -14.437 -2.967 18.200 1.00 94.00 155 GLY A C 1
ATOM 1198 O O . GLY A 1 155 ? -15.600 -2.573 18.247 1.00 94.00 155 GLY A O 1
ATOM 1199 N N . VAL A 1 156 ? -13.548 -2.489 17.323 1.00 95.69 156 VAL A N 1
ATOM 1200 C CA . VAL A 1 156 ? -13.927 -1.606 16.211 1.00 95.69 156 VAL A CA 1
ATOM 1201 C C . VAL A 1 156 ? -14.934 -2.330 15.315 1.00 95.69 156 VAL A C 1
ATOM 1203 O O . VAL A 1 156 ? -14.776 -3.521 15.048 1.00 95.69 156 VAL A O 1
ATOM 1206 N N . ASP A 1 157 ? -15.957 -1.621 14.829 1.00 96.25 157 ASP A N 1
ATOM 1207 C CA . ASP A 1 157 ? -16.898 -2.171 13.849 1.00 96.25 157 ASP A CA 1
ATOM 1208 C C . ASP A 1 157 ? -16.214 -2.307 12.479 1.00 96.25 157 ASP A C 1
ATOM 1210 O O . ASP A 1 157 ? -16.233 -1.412 11.630 1.00 96.25 157 ASP A O 1
ATOM 1214 N N . LEU A 1 158 ? -15.536 -3.438 12.289 1.00 97.12 158 LEU A N 1
ATOM 1215 C CA . LEU A 1 158 ? -14.788 -3.735 11.071 1.00 97.12 158 LEU A CA 1
ATOM 1216 C C . LEU A 1 158 ? -15.696 -4.012 9.873 1.00 97.12 158 LEU A C 1
ATOM 1218 O O . LEU A 1 158 ? -15.235 -3.872 8.742 1.00 97.12 158 LEU A O 1
ATOM 1222 N N . ALA A 1 159 ? -16.964 -4.368 10.094 1.00 96.44 159 ALA A N 1
ATOM 1223 C CA . ALA A 1 159 ? -17.926 -4.558 9.015 1.00 96.44 159 ALA A CA 1
ATOM 1224 C C . ALA A 1 159 ? -18.373 -3.201 8.451 1.00 96.44 159 ALA A C 1
ATOM 1226 O O . ALA A 1 159 ? -18.341 -2.994 7.237 1.00 96.44 159 ALA A O 1
ATOM 1227 N N . GLU A 1 160 ? -18.711 -2.241 9.320 1.00 95.81 160 GLU A N 1
ATOM 1228 C CA . GLU A 1 160 ? -19.012 -0.868 8.898 1.00 95.81 160 GLU A CA 1
ATOM 1229 C C . GLU A 1 160 ? -17.795 -0.224 8.219 1.00 95.81 160 GLU A C 1
ATOM 1231 O O . GLU A 1 160 ? -17.907 0.385 7.148 1.00 95.81 160 GLU A O 1
ATOM 1236 N N . LEU A 1 161 ? -16.610 -0.381 8.818 1.00 97.44 161 LEU A N 1
ATOM 1237 C CA . LEU A 1 161 ? -15.379 0.152 8.249 1.00 97.44 161 LEU A CA 1
ATOM 1238 C C . LEU A 1 161 ? -15.070 -0.493 6.890 1.00 97.44 161 LEU A C 1
ATOM 1240 O O . LEU A 1 161 ? -14.717 0.218 5.950 1.00 97.44 161 LEU A O 1
ATOM 1244 N N . GLY A 1 162 ? -15.286 -1.805 6.757 1.00 97.50 162 GLY A N 1
ATOM 1245 C CA . GLY A 1 162 ? -15.100 -2.551 5.514 1.00 97.50 162 GLY A CA 1
ATOM 1246 C C . GLY A 1 162 ? -16.017 -2.062 4.397 1.00 97.50 162 GLY A C 1
ATOM 1247 O O . GLY A 1 162 ? -15.551 -1.801 3.289 1.00 97.50 162 GLY A O 1
ATOM 1248 N N . ALA A 1 163 ? -17.291 -1.794 4.699 1.00 97.00 163 ALA A N 1
ATOM 1249 C CA . ALA A 1 163 ? -18.224 -1.212 3.734 1.00 97.00 163 ALA A CA 1
ATOM 1250 C C . ALA A 1 163 ? -17.760 0.169 3.227 1.00 97.00 163 ALA A C 1
ATOM 1252 O O . ALA A 1 163 ? -17.827 0.454 2.026 1.00 97.00 163 ALA A O 1
ATOM 1253 N N . ARG A 1 164 ? -17.238 1.020 4.123 1.00 97.81 164 ARG A N 1
ATOM 1254 C CA . ARG A 1 164 ? -16.676 2.334 3.759 1.00 97.81 164 ARG A CA 1
ATOM 1255 C C . ARG A 1 164 ? -15.423 2.197 2.893 1.00 97.81 164 ARG A C 1
ATOM 1257 O O . ARG A 1 164 ? -15.300 2.914 1.899 1.00 97.81 164 ARG A O 1
ATOM 1264 N N . ILE A 1 165 ? -14.526 1.273 3.240 1.00 98.19 165 ILE A N 1
ATOM 1265 C CA . ILE A 1 165 ? -13.318 0.964 2.463 1.00 98.19 165 ILE A CA 1
ATOM 1266 C C . ILE A 1 165 ? -13.692 0.477 1.061 1.00 98.19 165 ILE A C 1
ATOM 1268 O O . ILE A 1 165 ? -13.225 1.047 0.076 1.00 98.19 165 ILE A O 1
ATOM 1272 N N . ALA A 1 166 ? -14.582 -0.511 0.949 1.00 97.25 166 ALA A N 1
ATOM 1273 C CA . ALA A 1 166 ? -15.022 -1.058 -0.332 1.00 97.25 166 ALA A CA 1
ATOM 1274 C C . ALA A 1 166 ? -15.641 0.024 -1.230 1.00 97.25 166 ALA A C 1
ATOM 1276 O O . ALA A 1 166 ? -15.298 0.137 -2.411 1.00 97.25 166 ALA A O 1
ATOM 1277 N N . GLN A 1 167 ? -16.498 0.880 -0.662 1.00 97.19 167 GLN A N 1
ATOM 1278 C CA . GLN A 1 167 ? -17.082 2.005 -1.388 1.00 97.19 167 GLN A CA 1
ATOM 1279 C C . GLN A 1 167 ? -16.007 2.987 -1.872 1.00 97.19 167 GLN A C 1
ATOM 1281 O O . GLN A 1 167 ? -16.033 3.411 -3.031 1.00 97.19 167 GLN A O 1
ATOM 1286 N N . ARG A 1 168 ? -15.063 3.362 -1.002 1.00 97.69 168 ARG A N 1
ATOM 1287 C CA . ARG A 1 168 ? -14.001 4.310 -1.351 1.00 97.69 168 ARG A CA 1
ATOM 1288 C C . ARG A 1 168 ? -13.081 3.750 -2.428 1.00 97.69 168 ARG A C 1
ATOM 1290 O O . ARG A 1 168 ? -12.791 4.443 -3.402 1.00 97.69 168 ARG A O 1
ATOM 1297 N N . LYS A 1 169 ? -12.701 2.483 -2.308 1.00 96.06 169 LYS A N 1
ATOM 1298 C CA . LYS A 1 169 ? -11.901 1.769 -3.300 1.00 96.06 169 LYS A CA 1
ATOM 1299 C C . LYS A 1 169 ? -12.568 1.755 -4.671 1.00 96.06 169 LYS A C 1
ATOM 1301 O O . LYS A 1 169 ? -11.928 2.122 -5.652 1.00 96.06 169 LYS A O 1
ATOM 1306 N N . ALA A 1 170 ? -13.865 1.449 -4.740 1.00 95.81 170 ALA A N 1
ATOM 1307 C CA . ALA A 1 170 ? -14.614 1.481 -5.997 1.00 95.81 170 ALA A CA 1
ATOM 1308 C C . ALA A 1 170 ? -14.609 2.879 -6.650 1.00 95.81 170 ALA A C 1
ATOM 1310 O O . ALA A 1 170 ? -14.462 3.004 -7.867 1.00 95.81 170 ALA A O 1
ATOM 1311 N N . GLN A 1 171 ? -14.716 3.950 -5.853 1.00 96.50 171 GLN A N 1
ATOM 1312 C CA . GLN A 1 171 ? -14.613 5.324 -6.363 1.00 96.50 171 GLN A CA 1
ATOM 1313 C C . GLN A 1 171 ? -13.221 5.636 -6.924 1.00 96.50 171 GLN A C 1
ATOM 1315 O O . GLN A 1 171 ? -13.118 6.298 -7.957 1.00 96.50 171 GLN A O 1
ATOM 1320 N N . LEU A 1 172 ? -12.158 5.194 -6.246 1.00 95.38 172 LEU A N 1
ATOM 1321 C CA . LEU A 1 172 ? -10.777 5.414 -6.680 1.00 95.38 172 LEU A CA 1
ATOM 1322 C C . LEU A 1 172 ? -10.461 4.621 -7.955 1.00 95.38 172 LEU A C 1
ATOM 1324 O O . LEU A 1 172 ? -9.967 5.198 -8.922 1.00 95.38 172 LEU A O 1
ATOM 1328 N N . GLN A 1 173 ? -10.854 3.348 -8.017 1.00 92.00 173 GLN A N 1
ATOM 1329 C CA . GLN A 1 173 ? -10.690 2.499 -9.202 1.00 92.00 173 GLN A CA 1
ATOM 1330 C C . GLN A 1 173 ? -11.401 3.074 -10.435 1.00 92.00 173 GLN A C 1
ATOM 1332 O O . GLN A 1 173 ? -10.861 3.046 -11.544 1.00 92.00 173 GLN A O 1
ATOM 1337 N N . ALA A 1 174 ? -12.592 3.653 -10.253 1.00 90.38 174 ALA A N 1
ATOM 1338 C CA . ALA A 1 174 ? -13.313 4.324 -11.330 1.00 90.38 174 ALA A CA 1
ATOM 1339 C C . ALA A 1 174 ? -12.592 5.585 -11.844 1.00 90.38 174 ALA A C 1
ATOM 1341 O O . ALA A 1 174 ? -12.744 5.928 -13.015 1.00 90.38 174 ALA A O 1
ATOM 1342 N N . LYS A 1 175 ? -11.814 6.279 -11.000 1.00 84.44 175 LYS A N 1
ATOM 1343 C CA . LYS A 1 175 ? -10.982 7.419 -11.424 1.00 84.44 175 LYS A CA 1
ATOM 1344 C C . LYS A 1 175 ? -9.753 6.955 -12.198 1.00 84.44 175 LYS A C 1
ATOM 1346 O O . LYS A 1 175 ? -9.547 7.432 -13.305 1.00 84.44 175 LYS A O 1
ATOM 1351 N N . VAL A 1 176 ? -9.021 5.965 -11.680 1.00 79.56 176 VAL A N 1
ATOM 1352 C CA . VAL A 1 176 ? -7.852 5.383 -12.370 1.00 79.56 176 VAL A CA 1
ATOM 1353 C C . VAL A 1 176 ? -8.240 4.874 -13.761 1.00 79.56 176 VAL A C 1
ATOM 1355 O O . VAL A 1 176 ? -7.570 5.170 -14.743 1.00 79.56 176 VAL A O 1
ATOM 1358 N N . SER A 1 177 ? -9.378 4.184 -13.875 1.00 71.00 177 SER A N 1
ATOM 1359 C CA . SER A 1 177 ? -9.866 3.669 -15.163 1.00 71.00 177 SER A CA 1
ATOM 1360 C C . SER A 1 177 ? -10.185 4.779 -16.176 1.00 71.00 177 SER A C 1
ATOM 1362 O O . SER A 1 177 ? -10.002 4.583 -17.375 1.00 71.00 177 SER A O 1
ATOM 1364 N N . LYS A 1 178 ? -10.655 5.946 -15.713 1.00 59.78 178 LYS A N 1
ATOM 1365 C CA . LYS A 1 178 ? -10.904 7.110 -16.577 1.00 59.78 178 LYS A CA 1
ATOM 1366 C C . LYS A 1 178 ? -9.603 7.765 -17.029 1.00 59.78 178 LYS A C 1
ATOM 1368 O O . LYS A 1 178 ? -9.482 8.074 -18.206 1.00 59.78 178 LYS A O 1
ATOM 1373 N N . ASP A 1 179 ? -8.637 7.908 -16.128 1.00 62.09 179 ASP A N 1
ATOM 1374 C CA . ASP A 1 179 ? -7.337 8.506 -16.447 1.00 62.09 179 ASP A CA 1
ATOM 1375 C C . ASP A 1 179 ? -6.529 7.638 -17.427 1.00 62.09 179 ASP A C 1
ATOM 1377 O O . ASP A 1 179 ? -5.790 8.168 -18.252 1.00 62.09 179 ASP A O 1
ATOM 1381 N N . VAL A 1 180 ? -6.682 6.307 -17.375 1.00 60.44 180 VAL A N 1
ATOM 1382 C CA . VAL A 1 180 ? -6.099 5.395 -18.375 1.00 60.44 180 VAL A CA 1
ATOM 1383 C C . VAL A 1 180 ? -6.787 5.554 -19.734 1.00 60.44 180 VAL A C 1
ATOM 1385 O O . VAL A 1 180 ? -6.098 5.641 -20.744 1.00 60.44 180 VAL A O 1
ATOM 1388 N N . GLY A 1 181 ? -8.122 5.636 -19.768 1.00 45.72 181 GLY A N 1
ATOM 1389 C CA . GLY A 1 181 ? -8.881 5.794 -21.016 1.00 45.72 181 GLY A CA 1
ATOM 1390 C C . GLY A 1 181 ? -8.715 7.153 -21.708 1.00 45.72 181 GLY A C 1
ATOM 1391 O O . GLY A 1 181 ? -8.948 7.241 -22.906 1.00 45.72 181 GLY A O 1
ATOM 1392 N N . ASP A 1 182 ? -8.305 8.195 -20.980 1.00 41.56 182 ASP A N 1
ATOM 1393 C CA . ASP A 1 182 ? -8.009 9.534 -21.527 1.00 41.56 182 ASP A CA 1
ATOM 1394 C C . ASP A 1 182 ? -6.544 9.673 -22.004 1.00 41.56 182 ASP A C 1
ATOM 1396 O O . ASP A 1 182 ? -6.169 10.662 -22.630 1.00 41.56 182 ASP A O 1
ATOM 1400 N N . ARG A 1 183 ? -5.690 8.680 -21.707 1.00 42.84 183 ARG A N 1
ATOM 1401 C CA . ARG A 1 183 ? -4.274 8.620 -22.125 1.00 42.84 183 ARG A CA 1
ATOM 1402 C C . ARG A 1 183 ? -4.018 7.694 -23.321 1.00 42.84 183 ARG A C 1
ATOM 1404 O O . ARG A 1 183 ? -2.872 7.607 -23.763 1.00 42.84 183 ARG A O 1
ATOM 1411 N N . THR A 1 184 ? -5.048 7.011 -23.818 1.00 39.28 184 THR A N 1
ATOM 1412 C CA . THR A 1 184 ? -5.033 6.156 -25.022 1.00 39.28 184 THR A CA 1
ATOM 1413 C C . THR A 1 184 ? -5.737 6.834 -26.181 1.00 39.28 184 THR A C 1
ATOM 1415 O O . THR A 1 184 ? -5.193 6.787 -27.305 1.00 39.28 184 THR A O 1
#